Protein AF-E3KJD9-F1 (afdb_monomer_lite)

Structure (mmCIF, N/CA/C/O backbone):
data_AF-E3KJD9-F1
#
_entry.id   AF-E3KJD9-F1
#
loop_
_atom_site.group_PDB
_atom_site.id
_atom_site.type_symbol
_atom_site.label_atom_id
_atom_site.label_alt_id
_atom_site.label_comp_id
_atom_site.label_asym_id
_atom_site.label_entity_id
_atom_site.label_seq_id
_atom_site.pdbx_PDB_ins_code
_atom_site.Cartn_x
_atom_site.Cartn_y
_atom_site.Cartn_z
_atom_site.occupancy
_atom_site.B_iso_or_equiv
_atom_site.auth_seq_id
_atom_site.auth_comp_id
_atom_site.auth_asym_id
_atom_site.auth_atom_id
_atom_site.pdbx_PDB_model_num
ATOM 1 N N . MET A 1 1 ? 23.619 23.090 12.294 1.00 34.03 1 MET A N 1
ATOM 2 C CA . MET A 1 1 ? 22.854 22.258 11.341 1.00 34.03 1 MET A CA 1
ATOM 3 C C . MET A 1 1 ? 23.728 21.083 10.948 1.00 34.03 1 MET A C 1
ATOM 5 O O . MET A 1 1 ? 24.582 21.223 10.086 1.00 34.03 1 MET A O 1
ATOM 9 N N . THR A 1 2 ? 23.608 19.971 11.661 1.00 31.77 2 THR A N 1
ATOM 10 C CA . THR A 1 2 ? 24.327 18.734 11.354 1.00 31.77 2 THR A CA 1
ATOM 11 C C . THR A 1 2 ? 23.477 17.934 10.377 1.00 31.77 2 THR A C 1
ATOM 13 O O . THR A 1 2 ? 22.329 17.614 10.674 1.00 31.77 2 THR A O 1
ATOM 16 N N . LEU A 1 3 ? 24.025 17.679 9.186 1.00 39.56 3 LEU A N 1
ATOM 17 C CA . LEU A 1 3 ? 23.502 16.691 8.247 1.00 39.56 3 LEU A CA 1
ATOM 18 C C . LEU A 1 3 ? 23.415 15.370 9.011 1.00 39.56 3 LEU A C 1
ATOM 20 O O . LEU A 1 3 ? 24.439 14.782 9.348 1.00 39.56 3 LEU A O 1
ATOM 24 N N . SER A 1 4 ? 22.204 14.970 9.381 1.00 42.28 4 SER A N 1
ATOM 25 C CA . SER A 1 4 ? 21.961 13.669 9.981 1.00 42.28 4 SER A CA 1
ATOM 26 C C . SER A 1 4 ? 22.458 12.604 9.007 1.00 42.28 4 SER A C 1
ATOM 28 O O . SER A 1 4 ? 22.089 12.614 7.830 1.00 42.28 4 SER A O 1
ATOM 30 N N . ASP A 1 5 ? 23.315 11.710 9.503 1.00 41.91 5 ASP A N 1
ATOM 31 C CA . ASP A 1 5 ? 23.751 10.484 8.833 1.00 41.91 5 ASP A CA 1
ATOM 32 C C . ASP A 1 5 ? 22.519 9.622 8.523 1.00 41.91 5 ASP A C 1
ATOM 34 O O . ASP A 1 5 ? 22.132 8.707 9.255 1.00 41.91 5 ASP A O 1
ATOM 38 N N . SER A 1 6 ? 21.838 9.959 7.433 1.00 48.41 6 SER A N 1
ATOM 39 C CA . SER A 1 6 ? 20.730 9.180 6.910 1.00 48.41 6 SER A CA 1
ATOM 40 C C . SER A 1 6 ? 21.323 7.918 6.303 1.00 48.41 6 SER A C 1
ATOM 42 O O . SER A 1 6 ? 21.822 7.893 5.178 1.00 48.41 6 SER A O 1
ATOM 44 N N . THR A 1 7 ? 21.314 6.841 7.087 1.00 49.62 7 THR A N 1
ATOM 45 C CA . THR A 1 7 ? 21.670 5.518 6.576 1.00 49.62 7 THR A CA 1
ATOM 46 C C . THR A 1 7 ? 20.781 5.240 5.358 1.00 49.62 7 THR A C 1
ATOM 48 O O . THR A 1 7 ? 19.553 5.276 5.492 1.00 49.62 7 THR A O 1
ATOM 51 N N . PRO A 1 8 ? 21.345 4.983 4.164 1.00 59.94 8 PRO A N 1
ATOM 52 C CA . PRO A 1 8 ? 20.544 4.850 2.958 1.00 59.94 8 PRO A CA 1
ATOM 53 C C . PRO A 1 8 ? 19.555 3.694 3.111 1.00 59.94 8 PRO A C 1
ATOM 55 O O . PRO A 1 8 ? 19.920 2.589 3.525 1.00 59.94 8 PRO A O 1
ATOM 58 N N . ILE A 1 9 ? 18.290 3.943 2.760 1.00 64.38 9 ILE A N 1
ATOM 59 C CA . ILE A 1 9 ? 17.238 2.925 2.796 1.00 64.38 9 ILE A CA 1
ATOM 60 C C . ILE A 1 9 ? 17.666 1.770 1.884 1.00 64.38 9 ILE A C 1
ATOM 62 O O . ILE A 1 9 ? 17.693 1.890 0.659 1.00 64.38 9 ILE A O 1
ATOM 66 N N . ARG A 1 10 ? 17.998 0.623 2.487 1.00 67.25 10 ARG A N 1
ATOM 67 C CA . ARG A 1 10 ? 18.625 -0.513 1.785 1.00 67.25 10 ARG A CA 1
ATOM 68 C C . ARG A 1 10 ? 17.721 -1.180 0.742 1.00 67.25 10 ARG A C 1
ATOM 70 O O . ARG A 1 10 ? 18.212 -1.918 -0.105 1.00 67.25 10 ARG A O 1
ATOM 77 N N . ARG A 1 11 ? 16.406 -0.951 0.807 1.00 75.25 11 ARG A N 1
ATOM 78 C CA . ARG A 1 11 ? 15.392 -1.568 -0.063 1.00 75.25 11 ARG A CA 1
ATOM 79 C C . ARG A 1 11 ? 14.390 -0.537 -0.582 1.00 75.25 11 ARG A C 1
ATOM 81 O O . ARG A 1 11 ? 13.201 -0.625 -0.297 1.00 75.25 11 ARG A O 1
ATOM 88 N N . THR A 1 12 ? 14.861 0.460 -1.329 1.00 83.06 12 THR A N 1
ATOM 89 C CA . THR A 1 12 ? 13.940 1.326 -2.084 1.00 83.06 12 THR A CA 1
ATOM 90 C C . THR A 1 12 ? 13.445 0.606 -3.344 1.00 83.06 12 THR A C 1
ATOM 92 O O . THR A 1 12 ? 14.202 -0.182 -3.921 1.00 83.06 12 THR A O 1
ATOM 95 N N . PRO A 1 13 ? 12.224 0.893 -3.837 1.00 84.81 13 PRO A N 1
ATOM 96 C CA . PRO A 1 13 ? 11.731 0.327 -5.096 1.00 84.81 13 PRO A CA 1
ATOM 97 C C . PRO A 1 13 ? 12.690 0.549 -6.272 1.00 84.81 13 PRO A C 1
ATOM 99 O O . PRO A 1 13 ? 12.910 -0.359 -7.069 1.00 84.81 13 PRO A O 1
ATOM 102 N N . LEU A 1 14 ? 13.340 1.719 -6.331 1.00 88.88 14 LEU A N 1
ATOM 103 C CA . LEU A 1 14 ? 14.326 2.029 -7.369 1.00 88.88 14 LEU A CA 1
ATOM 104 C C . LEU A 1 14 ? 15.545 1.104 -7.299 1.00 88.88 14 LEU A C 1
ATOM 106 O O . LEU A 1 14 ? 16.018 0.639 -8.333 1.00 88.88 14 LEU A O 1
ATOM 110 N N . LEU A 1 15 ? 16.065 0.845 -6.095 1.00 88.94 15 LEU A N 1
ATOM 111 C CA . LEU A 1 15 ? 17.205 -0.053 -5.913 1.00 88.94 15 LEU A CA 1
ATOM 112 C C . LEU A 1 15 ? 16.829 -1.499 -6.235 1.00 88.94 15 LEU A C 1
ATOM 114 O O . LEU A 1 15 ? 17.593 -2.173 -6.918 1.00 88.94 15 LEU A O 1
ATOM 118 N N . LEU A 1 16 ? 15.649 -1.957 -5.808 1.00 89.56 16 LEU A N 1
ATOM 119 C CA . LEU A 1 16 ? 15.155 -3.300 -6.122 1.00 89.56 16 LEU A CA 1
ATOM 120 C C . LEU A 1 16 ? 14.993 -3.497 -7.635 1.00 89.56 16 LEU A C 1
ATOM 122 O O . LEU A 1 16 ? 15.496 -4.478 -8.177 1.00 89.56 16 LEU A O 1
ATOM 126 N N . LEU A 1 17 ? 14.380 -2.533 -8.329 1.00 89.81 17 LEU A N 1
ATOM 127 C CA . LEU A 1 17 ? 14.202 -2.581 -9.780 1.00 89.81 17 LEU A CA 1
ATOM 128 C C . LEU A 1 17 ? 15.540 -2.507 -10.527 1.00 89.81 17 LEU A C 1
ATOM 130 O O . LEU A 1 17 ? 15.743 -3.226 -11.503 1.00 89.81 17 LEU A O 1
ATOM 134 N N . LYS A 1 18 ? 16.482 -1.682 -10.052 1.00 90.25 18 LYS A N 1
ATOM 135 C CA . LYS A 1 18 ? 17.838 -1.616 -10.613 1.00 90.25 18 LYS A CA 1
ATOM 136 C C . 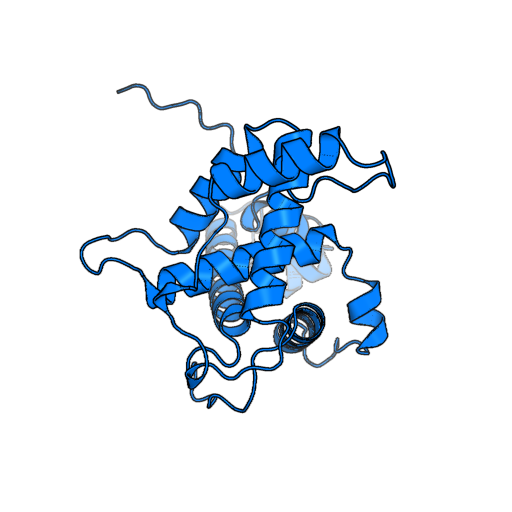LYS A 1 18 ? 18.570 -2.948 -10.459 1.00 90.25 18 LYS A C 1
ATOM 138 O O . LYS A 1 18 ? 19.209 -3.388 -11.409 1.00 90.25 18 LYS A O 1
ATOM 143 N N . THR A 1 19 ? 18.480 -3.587 -9.295 1.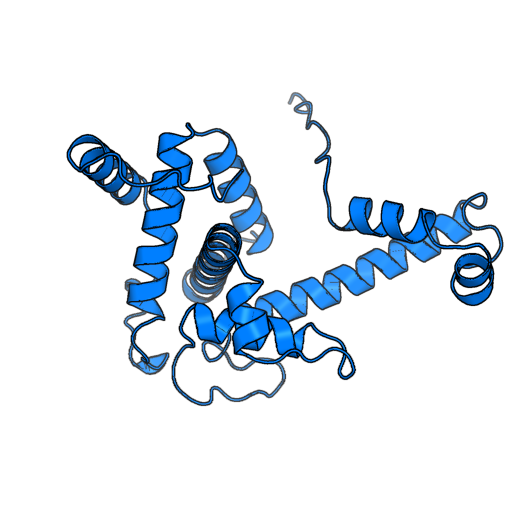00 90.81 19 THR A N 1
ATOM 144 C CA . THR A 1 19 ? 19.075 -4.909 -9.060 1.00 90.81 19 THR A CA 1
ATOM 145 C C . THR A 1 19 ? 18.434 -5.969 -9.952 1.00 90.81 19 THR A C 1
ATOM 147 O O . THR A 1 19 ? 19.163 -6.722 -10.587 1.00 90.81 19 THR A O 1
ATOM 150 N N . TYR A 1 20 ? 17.103 -5.973 -10.071 1.00 91.31 20 TYR A N 1
ATOM 151 C CA . TYR A 1 20 ? 16.372 -6.906 -10.933 1.00 91.31 20 TYR A CA 1
ATOM 152 C C . TYR A 1 20 ? 16.727 -6.749 -12.416 1.00 91.31 20 TYR A C 1
ATOM 154 O O . TYR A 1 20 ? 16.962 -7.741 -13.097 1.00 91.31 20 TYR A O 1
ATOM 162 N N . ILE A 1 21 ? 16.808 -5.512 -12.921 1.00 91.69 21 ILE A N 1
ATOM 163 C CA . ILE A 1 21 ? 17.183 -5.261 -14.320 1.00 91.69 21 ILE A CA 1
ATOM 164 C C . ILE A 1 21 ? 18.618 -5.714 -14.588 1.00 91.69 21 ILE A C 1
ATOM 166 O O . ILE A 1 21 ? 18.876 -6.303 -15.625 1.00 91.69 21 ILE A O 1
ATOM 170 N N . ARG A 1 22 ? 19.542 -5.504 -13.643 1.00 89.75 22 ARG A N 1
ATOM 171 C CA . ARG A 1 22 ? 20.932 -5.969 -13.777 1.00 89.75 22 ARG A CA 1
ATOM 172 C C . ARG A 1 22 ? 21.086 -7.486 -13.712 1.00 89.75 22 ARG A C 1
ATOM 174 O O . ARG A 1 22 ? 22.126 -7.978 -14.135 1.00 89.75 22 ARG A O 1
ATOM 181 N N . SER A 1 23 ? 20.123 -8.196 -13.128 1.00 93.25 23 SER A N 1
ATOM 182 C CA . SER A 1 23 ? 20.150 -9.655 -13.018 1.00 93.25 23 SER A CA 1
ATOM 183 C C . SER A 1 23 ? 19.465 -10.360 -14.190 1.00 93.25 23 SER A C 1
ATOM 185 O O . SER A 1 23 ? 19.331 -11.579 -14.140 1.00 93.25 23 SER A O 1
ATOM 187 N N . GLN A 1 24 ? 18.974 -9.623 -15.192 1.00 94.81 24 GLN A N 1
ATOM 188 C CA . GLN A 1 24 ? 18.382 -10.225 -16.385 1.00 94.81 24 GLN A CA 1
ATOM 189 C C . GLN A 1 24 ? 19.461 -10.823 -17.295 1.00 94.81 24 GLN A C 1
ATOM 191 O O . GLN A 1 24 ? 20.647 -10.511 -17.182 1.00 94.81 24 GLN A O 1
ATOM 196 N N . ASP A 1 25 ? 19.045 -11.707 -18.198 1.00 93.94 25 ASP A N 1
ATOM 197 C CA . ASP A 1 25 ? 19.961 -12.363 -19.123 1.00 93.94 25 ASP A CA 1
ATOM 198 C C . ASP A 1 25 ? 20.483 -11.420 -20.229 1.00 93.94 25 ASP A C 1
ATOM 200 O O . ASP A 1 25 ? 20.016 -10.294 -20.436 1.00 93.94 25 ASP A O 1
ATOM 204 N N . ALA A 1 26 ? 21.488 -11.896 -20.966 1.00 91.94 26 ALA A N 1
ATOM 205 C CA . ALA A 1 26 ? 22.109 -11.127 -22.040 1.00 91.94 26 ALA A CA 1
ATOM 206 C C . ALA A 1 26 ? 21.143 -10.819 -23.200 1.00 91.94 26 ALA A C 1
ATOM 208 O O . ALA A 1 26 ? 21.314 -9.798 -23.869 1.00 91.94 26 ALA A O 1
ATOM 209 N N . ALA A 1 27 ? 20.139 -11.671 -23.443 1.00 94.56 27 ALA A N 1
ATOM 210 C CA . ALA A 1 27 ? 19.150 -11.438 -24.491 1.00 94.56 27 ALA A CA 1
ATOM 211 C C . ALA A 1 27 ? 18.245 -10.261 -24.111 1.00 94.56 27 ALA A C 1
ATOM 213 O O . ALA A 1 27 ? 18.114 -9.321 -24.889 1.00 94.56 27 ALA A O 1
ATOM 214 N N . PHE A 1 28 ? 17.740 -10.235 -22.877 1.00 94.69 28 PHE A N 1
ATOM 215 C CA . PHE A 1 28 ? 16.978 -9.118 -22.334 1.00 94.69 28 PHE A CA 1
ATOM 216 C C . PHE A 1 28 ? 17.775 -7.812 -22.385 1.00 94.69 28 PHE A C 1
ATOM 218 O O . PHE A 1 28 ? 17.256 -6.780 -22.808 1.00 94.69 28 PHE A O 1
ATOM 225 N N . HIS A 1 29 ? 19.045 -7.847 -21.972 1.00 92.62 29 HIS A N 1
ATOM 226 C CA . HIS A 1 29 ? 19.905 -6.665 -22.008 1.00 92.62 29 HIS A CA 1
ATOM 227 C C . HIS A 1 29 ? 20.054 -6.111 -23.427 1.00 92.62 29 HIS A C 1
ATOM 229 O O . HIS A 1 29 ? 19.957 -4.903 -23.622 1.00 92.62 29 HIS A O 1
ATOM 235 N N . ARG A 1 30 ? 20.258 -6.983 -24.417 1.00 92.19 30 ARG A N 1
ATOM 236 C CA . ARG A 1 30 ? 20.385 -6.582 -25.820 1.00 92.19 30 ARG A CA 1
ATOM 237 C C . ARG A 1 30 ? 19.070 -6.045 -26.391 1.00 92.19 30 ARG A C 1
ATOM 239 O O . ARG A 1 30 ? 19.099 -5.078 -27.145 1.00 92.19 30 ARG A O 1
ATOM 246 N N . ASP A 1 31 ? 17.946 -6.667 -26.045 1.00 95.00 31 ASP A N 1
ATOM 247 C CA . ASP A 1 31 ? 16.660 -6.396 -26.692 1.00 95.00 31 ASP A CA 1
ATOM 248 C C . ASP A 1 31 ? 15.904 -5.217 -26.040 1.00 95.00 31 ASP A C 1
ATOM 250 O O . ASP A 1 31 ? 15.118 -4.547 -26.712 1.00 95.00 31 ASP A O 1
ATOM 254 N N . TYR A 1 32 ? 16.144 -4.928 -24.751 1.00 92.75 32 TYR A N 1
ATOM 255 C CA . TYR A 1 32 ? 15.358 -3.950 -23.980 1.00 92.75 32 TYR A CA 1
ATOM 256 C C . TYR A 1 32 ? 16.157 -2.820 -23.319 1.00 92.75 32 TYR A C 1
ATOM 258 O O . TYR A 1 32 ? 15.542 -1.862 -22.837 1.00 92.75 32 TYR A O 1
ATOM 266 N N . LEU A 1 33 ? 17.491 -2.897 -23.255 1.00 94.81 33 LEU A N 1
ATOM 267 C CA . LEU A 1 33 ? 18.319 -1.861 -22.627 1.00 94.81 33 LEU A CA 1
ATOM 268 C C . LEU A 1 33 ? 19.100 -1.061 -23.678 1.00 94.81 33 LEU A C 1
ATOM 270 O O . LEU A 1 33 ? 19.439 -1.584 -24.739 1.00 94.81 33 LEU A O 1
ATOM 274 N N . PRO A 1 34 ? 19.388 0.225 -23.413 1.00 94.69 34 PRO A N 1
ATOM 275 C CA . PRO A 1 34 ? 20.147 1.040 -24.348 1.00 94.69 34 PRO A CA 1
ATOM 276 C C . PRO A 1 34 ? 21.576 0.498 -24.534 1.00 94.69 34 PRO A C 1
ATOM 278 O O . PRO A 1 34 ? 22.181 0.017 -23.566 1.00 94.69 34 PRO A O 1
ATOM 281 N N . PRO A 1 35 ? 22.153 0.634 -25.745 1.00 92.19 35 PRO A N 1
ATOM 282 C CA . PRO A 1 35 ? 23.535 0.260 -26.009 1.00 92.19 35 PRO A CA 1
ATOM 283 C C . PRO A 1 35 ? 24.505 0.878 -25.000 1.00 92.19 35 PRO A C 1
ATOM 285 O O . PRO A 1 35 ? 24.403 2.052 -24.642 1.00 92.19 35 PRO A O 1
ATOM 288 N N . GLY A 1 36 ? 25.454 0.070 -24.533 1.00 89.00 36 GLY A N 1
ATOM 289 C CA . GLY A 1 36 ? 26.442 0.487 -23.543 1.00 89.00 36 GLY A CA 1
ATOM 290 C C . GLY A 1 36 ? 25.960 0.430 -22.093 1.00 89.00 36 GLY A C 1
ATOM 291 O O . GLY A 1 36 ? 26.756 0.722 -21.211 1.00 89.00 36 GLY A O 1
ATOM 292 N N . TYR A 1 37 ? 24.718 0.041 -21.787 1.00 91.50 37 TYR A N 1
ATOM 293 C CA . TYR A 1 37 ? 24.343 -0.280 -20.407 1.00 91.50 37 TYR A CA 1
ATOM 294 C C . TYR A 1 37 ? 25.013 -1.593 -19.945 1.00 91.50 37 TYR A C 1
ATOM 296 O O . TYR A 1 37 ? 24.935 -2.585 -20.671 1.00 91.50 37 TYR A O 1
ATOM 304 N N . PRO A 1 38 ? 25.577 -1.676 -18.721 1.00 90.12 38 PRO A N 1
ATOM 305 C CA . PRO A 1 38 ? 25.649 -0.650 -17.670 1.00 90.12 38 PRO A CA 1
ATOM 306 C C . PRO A 1 38 ? 26.938 0.204 -17.655 1.00 90.12 38 PRO A C 1
ATOM 308 O O . PRO A 1 38 ? 27.170 0.912 -16.680 1.00 90.12 38 PRO A O 1
ATOM 311 N N . GLN A 1 39 ? 27.810 0.122 -18.660 1.00 91.81 39 GLN A N 1
ATOM 312 C CA . GLN A 1 39 ? 29.114 0.805 -18.671 1.00 91.81 39 GLN A CA 1
ATOM 313 C C . GLN A 1 39 ? 29.033 2.301 -19.026 1.00 91.81 39 GLN A C 1
ATOM 315 O O . GLN A 1 39 ? 29.858 3.086 -18.568 1.00 91.81 39 GLN A O 1
ATOM 320 N N . SER A 1 40 ? 28.046 2.708 -19.822 1.00 94.56 40 SER A N 1
ATOM 321 C CA . SER A 1 40 ? 27.815 4.093 -20.230 1.00 94.56 40 SER A CA 1
ATOM 322 C C . SER A 1 40 ? 26.964 4.832 -19.200 1.00 94.56 40 SER A C 1
ATOM 324 O O . SER A 1 40 ? 25.885 4.367 -18.808 1.00 94.56 40 SER A O 1
ATOM 326 N N . LEU A 1 41 ? 27.438 6.011 -18.785 1.00 93.06 41 LEU A N 1
ATOM 327 C CA . LEU A 1 41 ? 26.718 6.885 -17.862 1.00 93.06 41 LEU A CA 1
ATOM 328 C C . LEU A 1 41 ? 25.374 7.327 -18.454 1.00 93.06 41 LEU A C 1
ATOM 330 O O . LEU A 1 41 ? 24.353 7.214 -17.778 1.00 93.06 41 LEU A O 1
ATOM 334 N N . ASP A 1 42 ? 25.350 7.737 -19.721 1.00 94.62 42 ASP A N 1
ATOM 335 C CA . ASP A 1 42 ? 24.133 8.202 -20.399 1.00 94.62 42 ASP A CA 1
ATOM 336 C C . ASP A 1 42 ? 23.099 7.080 -20.545 1.00 94.62 42 ASP A C 1
ATOM 338 O O . ASP A 1 42 ? 21.903 7.272 -20.294 1.00 94.62 42 ASP A O 1
ATOM 342 N N . ALA A 1 43 ? 23.562 5.867 -20.865 1.00 93.62 43 ALA A N 1
ATOM 343 C CA . ALA A 1 43 ? 22.716 4.679 -20.915 1.00 93.62 43 ALA A CA 1
ATOM 344 C C . ALA A 1 43 ? 22.117 4.373 -19.529 1.00 93.62 43 ALA A C 1
ATOM 346 O O . ALA A 1 43 ? 20.920 4.105 -19.400 1.00 93.62 43 ALA A O 1
ATOM 347 N N . CYS A 1 44 ? 22.923 4.476 -18.467 1.00 93.19 44 CYS A N 1
ATOM 348 C CA . CYS A 1 44 ? 22.458 4.307 -17.092 1.00 93.19 44 CYS A CA 1
ATOM 349 C C . CYS A 1 44 ? 21.431 5.368 -16.679 1.00 93.19 44 CYS A C 1
ATOM 351 O O . CYS A 1 44 ? 20.421 5.021 -16.060 1.00 93.19 44 CYS A O 1
ATOM 353 N N . LEU A 1 45 ? 21.664 6.639 -17.015 1.00 93.81 45 LEU A N 1
ATOM 354 C CA . LEU A 1 45 ? 20.743 7.737 -16.717 1.00 93.81 45 LEU A CA 1
ATOM 355 C C . LEU A 1 45 ? 19.402 7.541 -17.430 1.00 93.81 45 LEU A C 1
ATOM 357 O O . LEU A 1 45 ? 18.358 7.632 -16.783 1.00 93.81 45 LEU A O 1
ATOM 361 N N . THR A 1 46 ? 19.431 7.160 -18.708 1.00 94.12 46 THR A N 1
ATOM 362 C CA . THR A 1 46 ? 18.233 6.864 -19.510 1.00 94.12 46 THR A CA 1
ATOM 363 C C . THR A 1 46 ? 17.381 5.764 -18.868 1.00 94.12 46 THR A C 1
ATOM 365 O O . THR A 1 46 ? 16.165 5.913 -18.701 1.00 94.12 46 THR A O 1
ATOM 368 N N . VAL A 1 47 ? 18.019 4.668 -18.440 1.00 93.88 47 VAL A N 1
ATOM 369 C CA . VAL A 1 47 ? 17.338 3.556 -17.757 1.00 93.88 47 VAL A CA 1
ATOM 370 C C . VAL A 1 47 ? 16.740 4.011 -16.424 1.00 93.88 47 VAL A C 1
ATOM 372 O O . VAL A 1 47 ? 15.570 3.743 -16.150 1.00 93.88 47 VAL A O 1
ATOM 375 N N . VAL A 1 48 ? 17.503 4.735 -15.600 1.00 93.44 48 VAL A N 1
ATOM 376 C CA . VAL A 1 48 ? 17.030 5.227 -14.294 1.00 93.44 48 VAL A CA 1
ATOM 377 C C . VAL A 1 48 ? 15.863 6.203 -14.451 1.00 93.44 48 VAL A C 1
ATOM 379 O O . VAL A 1 48 ? 14.901 6.139 -13.682 1.00 93.44 48 VAL A O 1
ATOM 382 N N . GLU A 1 49 ? 15.896 7.088 -15.444 1.00 94.25 49 GLU A N 1
ATOM 383 C CA . GLU A 1 49 ? 14.796 8.011 -15.718 1.00 94.25 49 GLU A CA 1
ATOM 384 C C . GLU A 1 49 ? 13.524 7.259 -16.132 1.00 94.25 49 GLU A C 1
ATOM 386 O O . GLU A 1 49 ? 12.427 7.560 -15.647 1.00 94.25 49 GLU A O 1
ATOM 391 N N . LYS A 1 50 ? 13.654 6.231 -16.980 1.00 93.25 50 LYS A N 1
ATOM 392 C CA . LYS A 1 50 ? 12.528 5.366 -17.352 1.00 93.25 50 LYS A CA 1
ATOM 393 C C . LYS A 1 50 ? 11.956 4.637 -16.134 1.00 93.25 50 LYS A C 1
ATOM 395 O O . LYS A 1 50 ? 10.742 4.677 -15.938 1.00 93.25 50 LYS A O 1
ATOM 400 N N . MET A 1 51 ? 12.808 4.052 -15.287 1.00 93.56 51 MET A N 1
ATOM 401 C CA . MET A 1 51 ? 12.396 3.412 -14.030 1.00 93.56 51 MET A CA 1
ATOM 402 C C . MET A 1 51 ? 11.615 4.384 -13.136 1.00 93.56 51 MET A C 1
ATOM 404 O O . MET A 1 51 ? 10.536 4.050 -12.654 1.00 93.56 51 MET A O 1
ATOM 408 N N . ARG A 1 52 ? 12.123 5.610 -12.937 1.00 93.75 52 ARG A N 1
ATOM 409 C CA . ARG A 1 52 ? 11.458 6.641 -12.119 1.00 93.75 52 ARG A CA 1
ATOM 410 C C . ARG A 1 52 ? 10.080 7.008 -12.657 1.00 93.75 52 ARG A C 1
ATOM 412 O O . ARG A 1 52 ? 9.141 7.113 -11.871 1.00 93.75 52 ARG A O 1
ATOM 419 N N . ARG A 1 53 ? 9.942 7.176 -13.977 1.00 93.88 53 ARG A N 1
ATOM 420 C CA . ARG A 1 53 ? 8.648 7.471 -14.614 1.00 93.88 53 ARG A CA 1
ATOM 421 C C . ARG A 1 53 ? 7.640 6.340 -14.412 1.00 93.88 53 ARG A C 1
ATOM 423 O O . ARG A 1 53 ? 6.509 6.621 -14.027 1.00 93.88 53 ARG A O 1
ATOM 430 N N . LEU A 1 54 ? 8.060 5.088 -14.599 1.00 91.25 54 LEU A N 1
ATOM 431 C CA . LEU A 1 54 ? 7.205 3.920 -14.367 1.00 91.25 54 LEU A CA 1
ATOM 432 C C . LEU A 1 54 ? 6.775 3.828 -12.902 1.00 91.25 54 LEU A C 1
ATOM 434 O O . LEU A 1 54 ? 5.585 3.789 -12.622 1.00 91.25 54 LEU A O 1
ATOM 438 N N . MET A 1 55 ? 7.714 3.916 -11.957 1.00 90.75 55 MET A N 1
ATOM 439 C CA . MET A 1 55 ? 7.380 3.889 -10.528 1.00 90.75 55 MET A CA 1
ATOM 440 C C . MET A 1 55 ? 6.448 5.032 -10.118 1.00 90.75 55 MET A C 1
ATOM 442 O O . MET A 1 55 ? 5.571 4.825 -9.288 1.00 90.75 55 MET A O 1
ATOM 446 N N . LYS A 1 56 ? 6.613 6.238 -10.681 1.00 90.81 56 LYS A N 1
ATOM 447 C CA . LYS A 1 56 ? 5.696 7.359 -10.426 1.00 90.81 56 LYS A CA 1
ATOM 448 C C . LYS A 1 56 ? 4.279 7.032 -10.908 1.00 90.81 56 LYS A C 1
ATOM 450 O O . LYS A 1 56 ? 3.328 7.344 -10.196 1.00 90.81 56 LYS A O 1
ATOM 455 N N . SER A 1 57 ? 4.158 6.403 -12.077 1.00 90.69 57 SER A N 1
ATOM 456 C CA . SER A 1 57 ? 2.882 5.935 -12.628 1.00 90.69 57 SER A CA 1
ATOM 457 C C . SER A 1 57 ? 2.241 4.874 -11.731 1.00 90.69 57 SER A C 1
ATOM 459 O O . SER A 1 57 ? 1.120 5.074 -11.274 1.00 90.69 57 SER A O 1
ATOM 461 N N . GLU A 1 58 ? 2.977 3.814 -11.386 1.00 90.44 58 GLU A N 1
ATOM 462 C CA . GLU A 1 58 ? 2.496 2.727 -10.514 1.00 90.44 58 GLU A CA 1
ATOM 463 C C . GLU A 1 58 ? 2.098 3.234 -9.123 1.00 90.44 58 GLU A C 1
ATOM 465 O O . GLU A 1 58 ? 1.050 2.881 -8.590 1.00 90.44 58 GLU A O 1
ATOM 470 N N . LYS A 1 59 ? 2.893 4.140 -8.545 1.00 90.44 59 LYS A N 1
ATOM 471 C CA . LYS A 1 59 ? 2.589 4.790 -7.263 1.00 90.44 59 LYS A CA 1
ATOM 472 C C . LYS A 1 59 ? 1.320 5.645 -7.347 1.00 90.44 59 LYS A C 1
ATOM 474 O O . LYS A 1 59 ? 0.534 5.680 -6.402 1.00 90.44 59 LYS A O 1
ATOM 479 N N . GLY A 1 60 ? 1.114 6.330 -8.472 1.00 91.00 60 GLY A N 1
ATOM 480 C CA . GLY A 1 60 ? -0.111 7.075 -8.756 1.00 91.00 60 GLY A CA 1
ATOM 481 C C . GLY A 1 60 ? -1.333 6.163 -8.868 1.00 91.00 60 GLY A C 1
ATOM 482 O O . GLY A 1 60 ? -2.357 6.463 -8.256 1.00 91.00 60 GLY A O 1
ATOM 483 N N . LEU A 1 61 ? -1.199 5.039 -9.578 1.00 91.56 61 LEU A N 1
ATOM 484 C CA . LEU A 1 61 ? -2.244 4.026 -9.714 1.00 91.56 61 LEU A CA 1
ATOM 485 C C . LEU A 1 61 ? -2.602 3.408 -8.359 1.00 91.56 61 LEU A C 1
ATOM 487 O O . LEU A 1 61 ? -3.776 3.387 -8.004 1.00 91.56 61 LEU A O 1
ATOM 491 N N . LEU A 1 62 ? -1.610 2.997 -7.562 1.00 93.56 62 LEU A N 1
ATOM 492 C CA . LEU A 1 62 ? -1.841 2.452 -6.223 1.00 93.56 62 LEU A CA 1
ATOM 493 C C . LEU A 1 62 ? -2.625 3.433 -5.348 1.00 93.56 62 LEU A C 1
ATOM 495 O O . LEU A 1 62 ? -3.605 3.039 -4.729 1.00 93.56 62 LEU A O 1
ATOM 499 N N . ARG A 1 63 ? -2.256 4.722 -5.337 1.00 93.44 63 ARG A N 1
ATOM 500 C CA . ARG A 1 63 ? -3.038 5.748 -4.626 1.00 93.44 63 ARG A CA 1
ATOM 501 C C . ARG A 1 63 ? -4.490 5.779 -5.089 1.00 93.44 63 ARG A C 1
ATOM 503 O O . ARG A 1 63 ? -5.383 5.857 -4.255 1.00 93.44 63 ARG A O 1
ATOM 510 N N . THR A 1 64 ? -4.722 5.765 -6.398 1.00 92.25 64 THR A N 1
ATOM 511 C CA . THR A 1 64 ? -6.081 5.769 -6.946 1.00 92.25 64 THR A CA 1
ATOM 512 C C . THR A 1 64 ? -6.871 4.546 -6.494 1.00 92.25 64 THR A C 1
ATOM 514 O O . THR A 1 64 ? -8.032 4.675 -6.125 1.00 92.25 64 THR A O 1
ATOM 517 N N . LEU A 1 65 ? -6.234 3.377 -6.446 1.00 93.31 65 LEU A N 1
ATOM 518 C CA . LEU A 1 65 ? -6.865 2.142 -5.986 1.00 93.31 65 LEU A CA 1
ATOM 519 C C . LEU A 1 65 ? -7.089 2.123 -4.466 1.00 93.31 65 LEU A C 1
ATOM 521 O O . LEU A 1 65 ? -8.079 1.565 -4.016 1.00 93.31 65 LEU A O 1
ATOM 525 N N . LEU A 1 66 ? -6.242 2.774 -3.664 1.00 94.69 66 LEU A N 1
ATOM 526 C CA . LEU A 1 66 ? -6.486 2.957 -2.223 1.00 94.69 66 LEU A CA 1
ATOM 527 C C . LEU A 1 66 ? -7.708 3.849 -1.943 1.00 94.69 66 LEU A C 1
ATOM 529 O O . LEU A 1 66 ? -8.311 3.737 -0.880 1.00 94.69 66 LEU A O 1
ATOM 533 N N . LEU A 1 67 ? -8.081 4.705 -2.900 1.00 92.62 67 LEU A N 1
ATOM 534 C CA . LEU A 1 67 ? -9.251 5.588 -2.858 1.00 92.62 67 LEU A CA 1
ATOM 535 C C . LEU A 1 67 ? -10.475 5.006 -3.588 1.00 92.62 67 LEU A C 1
ATOM 537 O O . LEU A 1 67 ? -11.385 5.745 -3.973 1.00 92.62 67 LEU A O 1
ATOM 541 N N . TYR A 1 68 ? -10.502 3.690 -3.804 1.00 91.44 68 TYR A N 1
ATOM 542 C CA . TYR A 1 68 ? -11.589 3.025 -4.514 1.00 91.44 68 TYR A CA 1
ATOM 543 C C . TYR A 1 68 ? -12.945 3.259 -3.836 1.00 91.44 68 TYR A C 1
ATOM 545 O O . TYR A 1 68 ? -13.095 2.984 -2.647 1.00 91.44 68 TYR A O 1
ATOM 553 N N . ASN A 1 69 ? -13.929 3.741 -4.603 1.00 89.25 69 ASN A N 1
ATOM 554 C CA . ASN A 1 69 ? -15.254 4.158 -4.122 1.00 89.25 69 ASN A CA 1
ATOM 555 C C . ASN A 1 69 ? -15.236 5.260 -3.033 1.00 89.25 69 ASN A C 1
ATOM 557 O O . ASN A 1 69 ? -16.212 5.430 -2.312 1.00 89.25 69 ASN A O 1
ATOM 561 N N . ILE A 1 70 ? -14.144 6.030 -2.929 1.00 86.94 70 ILE A N 1
ATOM 562 C CA . ILE A 1 70 ? -14.020 7.207 -2.044 1.00 86.94 70 ILE A CA 1
ATOM 563 C C . ILE A 1 70 ? -14.050 8.496 -2.866 1.00 86.94 70 ILE A C 1
ATOM 565 O O . ILE A 1 70 ? -14.707 9.466 -2.506 1.00 86.94 70 ILE A O 1
ATOM 569 N N . LYS A 1 71 ? -13.323 8.521 -3.987 1.00 83.06 71 LYS A N 1
ATOM 570 C CA . LYS A 1 71 ? -13.228 9.690 -4.861 1.00 83.06 71 LYS A CA 1
ATOM 571 C C . LYS A 1 71 ? -13.237 9.264 -6.316 1.00 83.06 71 LYS A C 1
ATOM 573 O O . LYS A 1 71 ? -12.505 8.350 -6.693 1.00 83.06 71 LYS A O 1
ATOM 578 N N . GLU A 1 72 ? -14.003 9.978 -7.136 1.00 81.88 72 GLU A N 1
ATOM 579 C CA . GLU A 1 72 ? -13.945 9.810 -8.585 1.00 81.88 72 GLU A CA 1
ATOM 580 C C . GLU A 1 72 ? -12.517 10.088 -9.078 1.00 81.88 72 GLU A C 1
ATOM 582 O O . GLU A 1 72 ? -11.933 11.150 -8.831 1.00 81.88 72 GLU A O 1
ATOM 587 N N . MET A 1 73 ? -11.926 9.109 -9.757 1.00 70.69 73 MET A N 1
ATOM 588 C CA . MET A 1 73 ? -10.573 9.211 -10.293 1.00 70.69 73 MET A CA 1
ATOM 589 C C . MET A 1 73 ? -10.517 8.603 -11.689 1.00 70.69 73 MET A C 1
ATOM 591 O O . MET A 1 73 ? -10.927 7.465 -11.894 1.00 70.69 73 MET A O 1
ATOM 595 N N . ASN A 1 74 ? -9.966 9.356 -12.647 1.00 66.25 74 ASN A N 1
ATOM 596 C CA . ASN A 1 74 ? -9.816 8.949 -14.050 1.00 66.25 74 ASN A CA 1
ATOM 597 C C . ASN A 1 74 ? -11.142 8.526 -14.717 1.00 66.25 74 ASN A C 1
ATOM 599 O O . ASN A 1 74 ? -11.189 7.490 -15.376 1.00 66.25 74 ASN A O 1
ATOM 603 N N . HIS A 1 75 ? -12.212 9.312 -14.533 1.00 68.44 75 HIS A N 1
ATOM 604 C CA . HIS A 1 75 ? -13.560 9.039 -15.069 1.00 68.44 75 HIS A CA 1
ATOM 605 C C . HIS A 1 75 ? -14.184 7.722 -14.588 1.00 68.44 75 HIS A C 1
ATOM 607 O O . HIS A 1 75 ? -15.106 7.202 -15.216 1.00 68.44 75 HIS A O 1
ATOM 613 N N . ARG A 1 76 ? -13.671 7.155 -13.490 1.00 70.50 76 ARG A N 1
ATOM 614 C CA . ARG A 1 76 ? -14.289 6.010 -12.834 1.00 70.50 76 ARG A CA 1
ATOM 615 C C . ARG A 1 76 ? -15.277 6.526 -11.788 1.00 70.50 76 ARG A C 1
ATOM 617 O O . ARG A 1 76 ? -14.804 7.033 -10.766 1.00 70.50 76 ARG A O 1
ATOM 624 N N . PRO A 1 77 ? -16.596 6.404 -12.022 1.00 75.50 77 PRO A N 1
ATOM 625 C CA . PRO A 1 77 ? -17.589 6.844 -11.056 1.00 75.50 77 PRO A CA 1
ATOM 626 C C . PRO A 1 77 ? -17.453 6.048 -9.756 1.00 75.50 77 PRO A C 1
ATOM 628 O O . PRO A 1 77 ? -16.978 4.908 -9.754 1.00 75.50 77 PRO A O 1
ATOM 631 N N . ILE A 1 78 ? -17.873 6.662 -8.651 1.00 83.12 78 ILE A N 1
ATOM 632 C CA . ILE A 1 78 ? -18.078 5.947 -7.392 1.00 83.12 78 ILE A CA 1
ATOM 633 C C . ILE A 1 78 ? -19.279 5.028 -7.609 1.00 83.12 78 ILE A C 1
ATOM 635 O O . ILE A 1 78 ? -20.394 5.503 -7.810 1.00 83.12 78 ILE A O 1
ATOM 639 N N . ASP A 1 79 ? -19.031 3.722 -7.614 1.00 78.94 79 ASP A N 1
ATOM 640 C CA . ASP A 1 79 ? -20.033 2.709 -7.940 1.00 78.94 79 ASP A CA 1
ATOM 641 C C . ASP A 1 79 ? -20.137 1.713 -6.781 1.00 78.94 79 ASP A C 1
ATOM 643 O O . ASP A 1 79 ? -19.554 0.623 -6.775 1.00 78.94 79 ASP A O 1
ATOM 647 N N . GLY A 1 80 ? -20.819 2.167 -5.728 1.00 85.62 80 GLY A N 1
ATOM 648 C CA . GLY A 1 80 ? -21.179 1.363 -4.565 1.00 85.62 80 GLY A CA 1
ATOM 649 C C . GLY A 1 80 ? -20.323 1.581 -3.317 1.00 85.62 80 GLY A C 1
ATOM 650 O O . GLY A 1 80 ? -19.638 2.590 -3.150 1.00 85.62 80 GLY A O 1
ATOM 651 N N . ALA A 1 81 ? -20.414 0.606 -2.416 1.00 89.94 81 ALA A N 1
ATOM 652 C CA . ALA A 1 81 ? -19.817 0.655 -1.089 1.00 89.94 81 ALA A CA 1
ATOM 653 C C . ALA A 1 81 ? -18.288 0.604 -1.115 1.00 89.94 81 ALA A C 1
ATOM 655 O O . ALA A 1 81 ? -17.670 0.151 -2.086 1.00 89.94 81 ALA A O 1
ATOM 656 N N . PHE A 1 82 ? -17.671 0.999 -0.003 1.00 89.81 82 PHE A N 1
ATOM 657 C CA . PHE A 1 82 ? -16.251 0.761 0.201 1.00 89.81 82 PHE A CA 1
ATOM 658 C C . PHE A 1 82 ? -15.938 -0.732 0.128 1.00 89.81 82 PHE A C 1
ATOM 660 O O . PHE A 1 82 ? -16.678 -1.556 0.682 1.00 89.81 82 PHE A O 1
ATOM 667 N N . PRO A 1 83 ? -14.821 -1.107 -0.510 1.00 92.75 83 PRO A N 1
ATOM 668 C CA . PRO A 1 83 ? -14.360 -2.475 -0.436 1.00 92.75 83 PRO A CA 1
ATOM 669 C C . PRO A 1 83 ? -13.876 -2.775 0.988 1.00 92.75 83 PRO A C 1
ATOM 671 O O . PRO A 1 83 ? -13.122 -1.999 1.586 1.00 92.75 83 PRO A O 1
ATOM 674 N N . SER A 1 84 ? -14.231 -3.955 1.502 1.00 94.75 84 SER A N 1
ATOM 675 C CA . SER A 1 84 ? -13.519 -4.531 2.646 1.00 94.75 84 SER A CA 1
ATOM 676 C C . SER A 1 84 ? -12.030 -4.680 2.315 1.00 94.75 84 SER A C 1
ATOM 678 O O . SER A 1 84 ? -11.641 -4.653 1.146 1.00 94.75 84 SER A O 1
ATOM 680 N N . LEU A 1 85 ? -11.176 -4.871 3.323 1.00 95.44 85 LEU A N 1
ATOM 681 C CA . LEU A 1 85 ? -9.738 -5.025 3.088 1.00 95.44 85 LEU A CA 1
ATOM 682 C C . LEU A 1 85 ? -9.418 -6.188 2.127 1.00 95.44 85 LEU A C 1
ATOM 684 O O . LEU A 1 85 ? -8.575 -6.042 1.245 1.00 95.44 85 LEU A O 1
ATOM 688 N N . ASP A 1 86 ? -10.141 -7.306 2.229 1.00 94.69 86 ASP A N 1
ATOM 689 C CA . ASP A 1 86 ? -9.976 -8.446 1.319 1.00 94.69 86 ASP A CA 1
ATOM 690 C C . ASP A 1 86 ? -10.441 -8.136 -0.109 1.00 94.69 86 ASP A C 1
ATOM 692 O O . ASP A 1 86 ? -9.787 -8.535 -1.071 1.00 94.69 86 ASP A O 1
ATOM 696 N N . ALA A 1 87 ? -11.544 -7.399 -0.267 1.00 94.31 87 ALA A N 1
ATOM 697 C CA . ALA A 1 87 ? -11.999 -6.959 -1.584 1.00 94.31 87 ALA A CA 1
ATOM 698 C C . ALA A 1 87 ? -11.029 -5.935 -2.197 1.00 94.31 87 ALA A C 1
ATOM 700 O O . ALA A 1 87 ? -10.745 -5.986 -3.393 1.00 94.31 87 ALA A O 1
ATOM 701 N N . LEU A 1 88 ? -10.470 -5.039 -1.377 1.00 95.19 88 LEU A N 1
ATOM 702 C CA . LEU A 1 88 ? -9.495 -4.041 -1.807 1.00 95.19 88 LEU A CA 1
ATOM 703 C C . LEU A 1 88 ? -8.216 -4.703 -2.323 1.00 95.19 88 LEU A C 1
ATOM 705 O O . LEU A 1 88 ? -7.688 -4.284 -3.349 1.00 95.19 88 LEU A O 1
ATOM 709 N N . VAL A 1 89 ? -7.737 -5.752 -1.6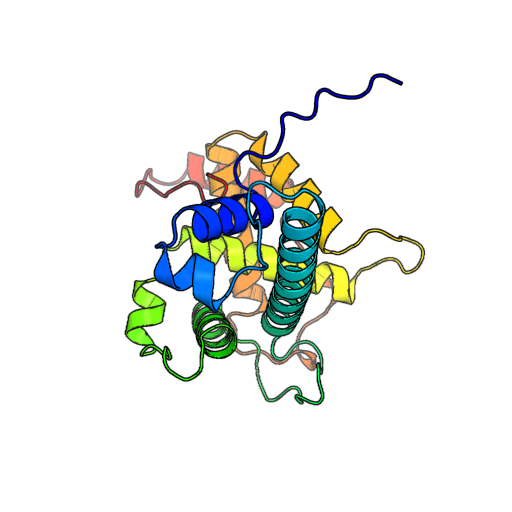47 1.00 95.44 89 VAL A N 1
ATOM 710 C CA . VAL A 1 89 ? -6.591 -6.551 -2.105 1.00 95.44 89 VAL A CA 1
ATOM 711 C C . VAL A 1 89 ? -6.828 -7.088 -3.518 1.00 95.44 89 VAL A C 1
ATOM 713 O O . VAL A 1 89 ? -5.954 -6.952 -4.370 1.00 95.44 89 VAL A O 1
ATOM 716 N N . VAL A 1 90 ? -8.013 -7.642 -3.787 1.00 94.62 90 VAL A N 1
ATOM 717 C CA . VAL A 1 90 ? -8.373 -8.175 -5.112 1.00 94.62 90 VAL A CA 1
ATOM 718 C C . VAL A 1 90 ? -8.413 -7.064 -6.160 1.00 94.62 90 VAL A C 1
ATOM 720 O O . VAL A 1 90 ? -7.841 -7.213 -7.238 1.00 94.62 90 VAL A O 1
ATOM 723 N N . VAL A 1 91 ? -9.029 -5.924 -5.829 1.00 92.75 91 VAL A N 1
ATOM 724 C CA . VAL A 1 91 ? -9.060 -4.746 -6.706 1.00 92.75 91 VAL A CA 1
ATOM 725 C C . VAL A 1 91 ? -7.643 -4.287 -7.045 1.00 92.75 91 VAL A C 1
ATOM 727 O O . VAL A 1 91 ? -7.343 -4.062 -8.217 1.00 92.75 91 VAL A O 1
ATOM 730 N N . ILE A 1 92 ? -6.765 -4.160 -6.049 1.00 93.81 92 ILE A N 1
ATOM 731 C CA . ILE A 1 92 ? -5.383 -3.725 -6.260 1.00 93.81 92 ILE A CA 1
ATOM 732 C C . ILE A 1 92 ? -4.636 -4.722 -7.143 1.00 93.81 92 ILE A C 1
ATOM 734 O O . ILE A 1 92 ? -4.042 -4.310 -8.138 1.00 93.81 92 ILE A O 1
ATOM 738 N N . ASP A 1 93 ? -4.704 -6.015 -6.823 1.00 9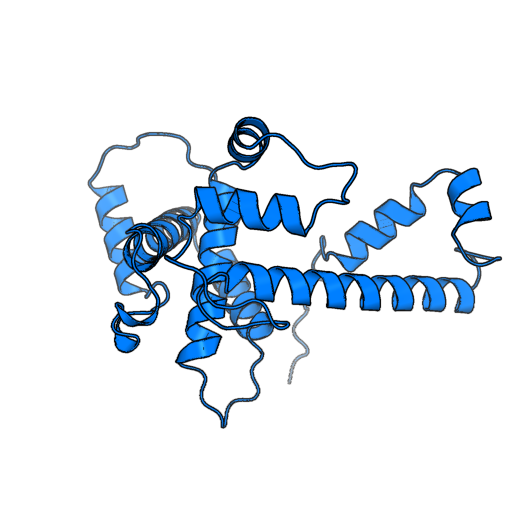3.44 93 ASP A N 1
ATOM 739 C CA . ASP A 1 93 ? -4.002 -7.055 -7.572 1.00 93.44 93 ASP A CA 1
ATOM 740 C C . ASP A 1 93 ? -4.415 -7.066 -9.046 1.00 93.44 93 ASP A C 1
ATOM 742 O O . ASP A 1 93 ? -3.571 -6.946 -9.928 1.00 93.44 93 ASP A O 1
ATOM 746 N N . HIS A 1 94 ? -5.719 -7.103 -9.328 1.00 92.25 94 HIS A N 1
ATOM 747 C CA . HIS A 1 94 ? -6.223 -7.146 -10.702 1.00 92.25 94 HIS A CA 1
ATOM 748 C C . HIS A 1 94 ? -5.902 -5.891 -11.513 1.00 92.25 94 HIS A C 1
ATOM 750 O O . HIS A 1 94 ? -5.685 -5.994 -12.718 1.00 92.25 94 HIS A O 1
ATOM 756 N N . ASN A 1 95 ? -5.881 -4.710 -10.886 1.00 90.38 95 ASN A N 1
ATOM 757 C CA . ASN A 1 95 ? -5.592 -3.461 -11.599 1.00 90.38 95 ASN A CA 1
ATOM 758 C C . ASN A 1 95 ? -4.086 -3.225 -11.790 1.00 90.38 95 ASN A C 1
ATOM 760 O O . ASN A 1 95 ? -3.708 -2.542 -12.739 1.00 90.38 95 ASN A O 1
ATOM 764 N N . MET A 1 96 ? -3.238 -3.763 -10.909 1.00 90.25 96 MET A N 1
ATOM 765 C CA . MET A 1 96 ? -1.778 -3.648 -11.020 1.00 90.25 96 MET A CA 1
ATOM 766 C C . MET A 1 96 ? -1.139 -4.815 -11.789 1.00 90.25 96 MET A C 1
ATOM 768 O O . MET A 1 96 ? -0.024 -4.682 -12.293 1.00 90.25 96 MET A O 1
ATOM 772 N N . ALA A 1 97 ? -1.824 -5.954 -11.915 1.00 85.44 97 ALA A N 1
ATOM 773 C CA . ALA A 1 97 ? -1.377 -7.069 -12.739 1.00 85.44 97 ALA A CA 1
ATOM 774 C C . ALA A 1 97 ? -1.457 -6.730 -14.235 1.00 85.44 97 ALA A C 1
ATOM 776 O O . ALA A 1 97 ? -2.357 -6.032 -14.710 1.00 85.44 97 ALA A O 1
ATOM 777 N N . SER A 1 98 ? -0.543 -7.296 -15.027 1.00 71.88 98 SER A N 1
ATOM 778 C CA . SER A 1 98 ? -0.730 -7.275 -16.478 1.00 71.88 98 SER A CA 1
ATOM 779 C C . SER A 1 98 ? -1.963 -8.112 -16.850 1.00 71.88 98 SER A C 1
ATOM 781 O O . SER A 1 98 ? -2.246 -9.128 -16.219 1.00 71.88 98 SER A O 1
ATOM 783 N N . ARG A 1 99 ? -2.684 -7.741 -17.921 1.00 64.44 99 ARG A N 1
ATOM 784 C CA . ARG A 1 99 ? -3.905 -8.459 -18.360 1.00 64.44 99 ARG A CA 1
ATOM 785 C C . ARG A 1 99 ? -3.717 -9.972 -18.556 1.00 64.44 99 ARG A C 1
ATOM 787 O O . ARG A 1 99 ? -4.687 -10.714 -18.483 1.00 64.44 99 ARG A O 1
ATOM 794 N N . LYS A 1 100 ? -2.487 -10.433 -18.810 1.00 66.75 100 LYS A N 1
ATOM 795 C CA . LYS A 1 100 ? -2.145 -11.856 -18.989 1.00 66.75 100 LYS A CA 1
ATOM 796 C C . LYS A 1 100 ? -1.828 -12.589 -17.675 1.00 66.75 100 LYS A C 1
ATOM 798 O O . LYS A 1 100 ? -1.513 -13.770 -17.715 1.00 66.75 100 LYS A O 1
ATOM 803 N N . GLN A 1 101 ? -1.866 -11.896 -16.540 1.00 79.75 101 GLN A N 1
ATOM 804 C CA . GLN A 1 101 ? -1.457 -12.381 -15.218 1.00 79.75 101 GLN A CA 1
ATOM 805 C C . GLN A 1 101 ? -2.578 -12.245 -14.177 1.00 79.75 101 GLN A C 1
ATOM 807 O O . GLN A 1 101 ? -2.303 -12.238 -12.981 1.00 79.75 101 GLN A O 1
ATOM 812 N N . LEU A 1 102 ? -3.837 -12.111 -14.609 1.00 85.94 102 LEU A N 1
ATOM 813 C CA . LEU A 1 102 ? -4.965 -12.060 -13.682 1.00 85.94 102 LEU A CA 1
ATOM 814 C C . LEU A 1 102 ? -5.099 -13.398 -12.952 1.00 85.94 102 LEU A C 1
ATOM 816 O O . LEU A 1 102 ? -5.213 -14.451 -13.579 1.00 85.94 102 LEU A O 1
ATOM 820 N N . ARG A 1 103 ? -5.088 -13.330 -11.622 1.00 88.94 103 ARG A N 1
ATOM 821 C CA . ARG A 1 103 ? -5.194 -14.486 -10.731 1.00 88.94 103 ARG A CA 1
ATOM 822 C C . ARG A 1 103 ? -6.625 -14.662 -10.239 1.00 88.94 103 ARG A C 1
ATOM 824 O O . ARG A 1 103 ? -7.400 -13.701 -10.182 1.00 88.94 103 ARG A O 1
ATOM 831 N N . ALA A 1 104 ? -6.979 -15.890 -9.868 1.00 92.62 104 ALA A N 1
ATOM 832 C CA . ALA A 1 104 ? -8.275 -16.168 -9.258 1.00 92.62 104 ALA A CA 1
ATOM 833 C C . ALA A 1 104 ? -8.384 -15.490 -7.879 1.00 92.62 104 ALA A C 1
ATOM 835 O O . ALA A 1 104 ? -7.389 -15.363 -7.167 1.00 92.62 104 ALA A O 1
ATOM 836 N N . VAL A 1 105 ? -9.595 -15.089 -7.480 1.00 93.00 105 VAL A N 1
ATOM 837 C CA . VAL A 1 105 ? -9.840 -14.363 -6.216 1.00 93.00 105 VAL A CA 1
ATOM 838 C C . VAL A 1 105 ? -9.264 -15.109 -5.009 1.00 93.00 105 VAL A C 1
ATOM 840 O O . VAL A 1 105 ? -8.511 -14.526 -4.231 1.00 93.00 105 VAL A O 1
ATOM 843 N N . ASP A 1 106 ? -9.538 -16.409 -4.894 1.00 92.94 106 ASP A N 1
ATOM 844 C CA . ASP A 1 106 ? -9.058 -17.208 -3.763 1.00 92.94 106 ASP A CA 1
ATOM 845 C C . ASP A 1 106 ? -7.530 -17.351 -3.751 1.00 92.94 106 ASP A C 1
ATOM 847 O O . ASP A 1 106 ? -6.911 -17.436 -2.691 1.00 92.94 106 ASP A O 1
ATOM 851 N N . GLU A 1 107 ? -6.900 -17.390 -4.928 1.00 93.75 107 GLU A N 1
ATOM 852 C CA . GLU A 1 107 ? -5.441 -17.438 -5.047 1.00 93.75 107 GLU A CA 1
ATOM 853 C C . GLU A 1 107 ? -4.820 -16.131 -4.549 1.00 93.75 107 GLU A C 1
ATOM 855 O O . GLU A 1 107 ? -3.864 -16.151 -3.770 1.00 93.75 107 GLU A O 1
ATOM 860 N N . ILE A 1 108 ? -5.404 -14.998 -4.943 1.00 92.19 108 ILE A N 1
ATOM 861 C CA . ILE A 1 108 ? -4.986 -13.678 -4.478 1.00 92.19 108 ILE A CA 1
ATOM 862 C C . ILE A 1 108 ? -5.103 -13.627 -2.960 1.00 92.19 108 ILE A C 1
ATOM 864 O O . ILE A 1 108 ? -4.102 -13.394 -2.288 1.00 92.19 108 ILE A O 1
ATOM 868 N N . GLN A 1 109 ? -6.277 -13.922 -2.406 1.00 91.19 109 GLN A N 1
ATOM 869 C CA . GLN A 1 109 ? -6.512 -13.840 -0.965 1.00 91.19 109 GLN A CA 1
ATOM 870 C C . GLN A 1 109 ? -5.559 -14.723 -0.152 1.00 91.19 109 GLN A C 1
ATOM 872 O O . GLN A 1 109 ? -5.078 -14.282 0.891 1.00 91.19 109 GLN A O 1
ATOM 877 N N . ARG A 1 110 ? -5.225 -15.924 -0.646 1.00 91.69 110 ARG A N 1
ATOM 878 C CA . ARG A 1 110 ? -4.233 -16.814 -0.017 1.00 91.69 110 ARG A CA 1
ATOM 879 C C . ARG A 1 110 ? -2.799 -16.291 -0.119 1.00 91.69 110 ARG A C 1
ATOM 881 O O . ARG A 1 110 ? -1.991 -16.560 0.763 1.00 91.69 110 ARG A O 1
ATOM 888 N N . SER A 1 111 ? -2.470 -15.555 -1.180 1.00 91.25 111 SER A N 1
ATOM 889 C CA . SER A 1 111 ? -1.120 -15.019 -1.410 1.00 91.25 111 SER A CA 1
ATOM 890 C C . SER A 1 111 ? -0.805 -13.731 -0.639 1.00 91.25 111 SER A C 1
ATOM 892 O O . SER A 1 111 ? 0.353 -13.320 -0.598 1.00 91.25 111 SER A O 1
ATOM 894 N N . TYR A 1 112 ? -1.811 -13.098 -0.027 1.00 91.88 112 TYR A N 1
ATOM 895 C CA . TYR A 1 112 ? -1.650 -11.880 0.765 1.00 91.88 112 TYR A CA 1
ATOM 896 C C . TYR A 1 112 ? -1.676 -12.210 2.263 1.00 91.88 112 TYR A C 1
ATOM 898 O O . TYR A 1 112 ? -2.758 -12.303 2.842 1.00 91.88 112 TYR A O 1
ATOM 906 N N . PRO A 1 113 ? -0.512 -12.366 2.917 1.00 91.56 113 PRO A N 1
ATOM 907 C CA . PRO A 1 113 ? -0.462 -12.571 4.360 1.00 91.56 113 PRO A CA 1
ATOM 908 C C . PRO A 1 113 ? -0.975 -11.343 5.124 1.00 91.56 113 PRO A C 1
ATOM 910 O O . PRO A 1 113 ? -0.939 -10.211 4.629 1.00 91.56 113 PRO A O 1
ATOM 913 N N . ASP A 1 114 ? -1.406 -11.561 6.367 1.00 90.50 114 ASP A N 1
ATOM 914 C CA . ASP A 1 114 ? -2.023 -10.528 7.207 1.00 90.50 114 ASP A CA 1
ATOM 915 C C . ASP A 1 114 ? -1.151 -9.284 7.377 1.00 90.50 114 ASP A C 1
ATOM 917 O O . ASP A 1 114 ? -1.663 -8.169 7.375 1.00 90.50 114 ASP A O 1
ATOM 921 N N . ASN A 1 115 ? 0.173 -9.432 7.445 1.00 90.81 115 ASN A N 1
ATOM 922 C CA . ASN A 1 115 ? 1.081 -8.288 7.525 1.00 90.81 115 ASN A CA 1
ATOM 923 C C . ASN A 1 115 ? 1.015 -7.377 6.284 1.00 90.81 115 ASN A C 1
ATOM 925 O O . ASN A 1 115 ? 1.100 -6.156 6.417 1.00 90.81 115 ASN A O 1
ATOM 929 N N . VAL A 1 116 ? 0.839 -7.936 5.083 1.00 92.12 116 VAL A N 1
ATOM 930 C CA . VAL A 1 116 ? 0.669 -7.167 3.842 1.00 92.12 116 VAL A CA 1
ATOM 931 C C . VAL A 1 116 ? -0.698 -6.495 3.832 1.00 92.12 116 VAL A C 1
ATOM 933 O O . VAL A 1 116 ? -0.784 -5.317 3.487 1.00 92.12 116 VAL A O 1
ATOM 936 N N . LYS A 1 117 ? -1.748 -7.191 4.281 1.00 95.00 117 LYS A N 1
ATOM 937 C CA . LYS A 1 117 ? -3.082 -6.595 4.436 1.00 95.00 117 LYS A CA 1
ATOM 938 C C . LYS A 1 117 ? -3.057 -5.420 5.419 1.00 95.00 117 LYS A C 1
ATOM 940 O O . LYS A 1 117 ? -3.547 -4.348 5.083 1.00 95.00 117 LYS A O 1
ATOM 945 N N . THR A 1 118 ? -2.394 -5.558 6.569 1.00 95.81 118 THR A N 1
ATOM 946 C CA . THR A 1 118 ? -2.200 -4.462 7.536 1.00 95.81 118 THR A CA 1
ATOM 947 C C . THR A 1 118 ? -1.472 -3.272 6.916 1.00 95.81 118 THR A C 1
ATOM 949 O O . THR A 1 118 ? -1.865 -2.129 7.135 1.00 95.81 118 THR A O 1
ATOM 952 N N . ARG A 1 119 ? -0.434 -3.510 6.101 1.00 95.44 119 ARG A N 1
ATOM 953 C CA . ARG A 1 119 ? 0.259 -2.431 5.373 1.00 95.44 119 ARG A CA 1
ATOM 954 C C . ARG A 1 119 ? -0.665 -1.727 4.378 1.00 95.44 119 ARG A C 1
ATOM 956 O O . ARG A 1 119 ? -0.582 -0.511 4.248 1.00 95.44 119 ARG A O 1
ATOM 963 N N . LEU A 1 120 ? -1.546 -2.456 3.693 1.00 96.56 120 LEU A N 1
ATOM 964 C CA . LEU A 1 120 ? -2.534 -1.860 2.788 1.00 96.56 120 LEU A CA 1
ATOM 965 C C . LEU A 1 120 ? -3.594 -1.048 3.539 1.00 96.56 120 LEU A C 1
ATOM 967 O O . LEU A 1 120 ? -3.890 0.064 3.115 1.00 96.56 120 LEU A O 1
ATOM 971 N N . ALA A 1 121 ? -4.098 -1.552 4.668 1.00 97.19 121 ALA A N 1
ATOM 972 C CA . ALA A 1 121 ? -5.002 -0.816 5.553 1.00 97.19 121 ALA A CA 1
ATOM 973 C C . ALA A 1 121 ? -4.360 0.490 6.045 1.00 97.19 121 ALA A C 1
ATOM 975 O O . ALA A 1 121 ? -4.949 1.561 5.932 1.00 97.19 121 ALA A O 1
ATOM 976 N N . PHE A 1 122 ? -3.101 0.424 6.488 1.00 97.50 122 PHE A N 1
ATOM 977 C CA . PHE A 1 122 ? -2.319 1.598 6.871 1.00 97.50 122 PHE A CA 1
ATOM 978 C C . PHE A 1 122 ? -2.221 2.619 5.727 1.00 97.50 122 PHE A C 1
ATOM 980 O O . PHE A 1 122 ? -2.548 3.791 5.907 1.00 97.50 122 PHE A O 1
ATOM 987 N N . LEU A 1 123 ? -1.823 2.178 4.527 1.00 97.00 123 LEU A N 1
ATOM 988 C CA . LEU A 1 123 ? -1.726 3.057 3.360 1.00 97.00 123 LEU A CA 1
ATOM 989 C C . LEU A 1 123 ? -3.082 3.669 2.988 1.00 97.00 123 LEU A C 1
ATOM 991 O O . LEU A 1 123 ? -3.126 4.847 2.626 1.00 97.00 123 LEU A O 1
ATOM 995 N N . ARG A 1 124 ? -4.173 2.897 3.080 1.00 96.38 124 ARG A N 1
ATOM 996 C CA . ARG A 1 124 ? -5.533 3.384 2.832 1.00 96.38 124 ARG A CA 1
ATOM 997 C C . ARG A 1 124 ? -5.901 4.474 3.832 1.00 96.38 124 ARG A C 1
ATOM 999 O O . ARG A 1 124 ? -6.202 5.577 3.390 1.00 96.38 124 ARG A O 1
ATOM 1006 N N . LEU A 1 125 ? -5.798 4.215 5.137 1.00 95.69 125 LEU A N 1
ATOM 1007 C CA . LEU A 1 125 ? -6.150 5.181 6.186 1.00 95.69 125 LEU A CA 1
ATOM 1008 C C . LEU A 1 125 ? -5.430 6.518 6.003 1.00 95.69 125 LEU A C 1
ATOM 1010 O O . LEU A 1 125 ? -6.078 7.557 5.908 1.00 95.69 125 LEU A O 1
ATOM 1014 N N . TYR A 1 126 ? -4.104 6.495 5.858 1.00 95.31 126 TYR A N 1
ATOM 1015 C CA . TYR A 1 126 ? -3.321 7.722 5.690 1.00 95.31 126 TYR A CA 1
ATOM 1016 C C . TYR A 1 126 ? -3.615 8.439 4.367 1.00 95.31 126 TYR A C 1
ATOM 1018 O O . TYR A 1 126 ? -3.614 9.668 4.315 1.00 95.31 126 TYR A O 1
ATOM 1026 N N . THR A 1 127 ? -3.907 7.698 3.294 1.00 94.69 127 THR A N 1
ATOM 1027 C CA . THR A 1 127 ? -4.291 8.307 2.011 1.00 94.69 127 THR A CA 1
ATOM 1028 C C . THR A 1 127 ? -5.659 8.985 2.099 1.00 94.69 127 THR A C 1
ATOM 1030 O O . THR A 1 127 ? -5.830 10.072 1.551 1.00 94.69 127 THR A O 1
ATOM 1033 N N . VAL A 1 128 ? -6.624 8.373 2.790 1.00 93.19 128 VAL A N 1
ATOM 1034 C CA . VAL A 1 128 ? -7.972 8.932 2.971 1.00 93.19 128 VAL A CA 1
ATOM 1035 C C . VAL A 1 128 ? -7.944 10.128 3.919 1.00 93.19 128 VAL A C 1
ATOM 1037 O O . VAL A 1 128 ? -8.506 11.167 3.592 1.00 93.19 128 VAL A O 1
ATOM 1040 N N . VAL A 1 129 ? -7.231 10.036 5.042 1.00 92.62 129 VAL A N 1
ATOM 1041 C CA . VAL A 1 129 ? -7.068 11.161 5.974 1.00 92.62 129 VAL A CA 1
ATOM 1042 C C . VAL A 1 129 ? -6.390 12.344 5.290 1.00 92.62 129 VAL A C 1
ATOM 1044 O O . VAL A 1 129 ? -6.863 13.468 5.417 1.00 92.62 129 VAL A O 1
ATOM 1047 N N . HIS A 1 130 ? -5.349 12.115 4.481 1.00 92.00 130 HIS A N 1
ATOM 1048 C CA . HIS A 1 130 ? -4.751 13.191 3.681 1.00 92.00 130 HIS A CA 1
ATOM 1049 C C . HIS A 1 130 ? -5.718 13.762 2.638 1.00 92.00 130 HIS A C 1
ATOM 1051 O O . HIS A 1 130 ? -5.662 14.947 2.332 1.00 92.00 130 HIS A O 1
ATOM 1057 N N . LEU A 1 131 ? -6.621 12.956 2.078 1.00 90.00 131 LEU A N 1
ATOM 1058 C CA . LEU A 1 131 ? -7.615 13.461 1.135 1.00 90.00 131 LEU A CA 1
ATOM 1059 C C . LEU A 1 131 ? -8.636 14.394 1.809 1.00 90.00 131 LEU A C 1
ATOM 1061 O O . LEU A 1 131 ? -9.022 15.386 1.194 1.00 90.00 131 LEU A O 1
ATOM 1065 N N . ILE A 1 132 ? -9.083 14.052 3.019 1.00 88.88 132 ILE A N 1
ATOM 1066 C CA . ILE A 1 132 ? -10.208 14.708 3.703 1.00 88.88 132 ILE A CA 1
ATOM 1067 C C . ILE A 1 132 ? -9.735 15.868 4.583 1.00 88.88 132 ILE A C 1
ATOM 1069 O O . ILE A 1 132 ? -10.285 16.961 4.502 1.00 88.88 132 ILE A O 1
ATOM 1073 N N . HIS A 1 133 ? -8.689 15.643 5.377 1.00 87.19 133 HIS A N 1
ATOM 1074 C CA . HIS A 1 133 ? -8.271 16.530 6.471 1.00 87.19 133 HIS A CA 1
ATOM 1075 C C . HIS A 1 133 ? -7.032 17.362 6.150 1.00 87.19 133 HIS A C 1
ATOM 1077 O O . HIS A 1 133 ? -6.484 18.036 7.022 1.00 87.19 133 HIS A O 1
ATOM 1083 N N . ARG A 1 134 ? -6.525 17.301 4.914 1.00 84.31 134 ARG A N 1
ATOM 1084 C CA . ARG A 1 134 ? -5.335 18.069 4.544 1.00 84.31 134 ARG A CA 1
ATOM 1085 C C . ARG A 1 134 ? -5.604 19.564 4.661 1.00 84.31 134 ARG A C 1
ATOM 1087 O O . ARG A 1 134 ? -6.423 20.120 3.932 1.00 84.31 134 ARG A O 1
ATOM 1094 N N . ASP A 1 135 ? -4.767 20.216 5.458 1.00 81.81 135 ASP A N 1
ATOM 1095 C CA . ASP A 1 135 ? -4.650 21.666 5.482 1.00 81.81 135 ASP A CA 1
ATOM 1096 C C . ASP A 1 135 ? -4.133 22.178 4.117 1.00 81.81 135 ASP A C 1
ATOM 1098 O O . ASP A 1 135 ? -3.033 21.797 3.687 1.00 81.81 135 ASP A O 1
ATOM 1102 N N . PRO A 1 136 ? -4.893 23.035 3.407 1.00 79.38 136 PRO A N 1
ATOM 1103 C CA . PRO A 1 136 ? -4.485 23.575 2.113 1.00 79.38 136 PRO A CA 1
ATOM 1104 C C . PRO A 1 136 ? -3.218 24.439 2.189 1.00 79.38 136 PRO A C 1
ATOM 1106 O O . PRO A 1 136 ? -2.547 24.616 1.171 1.00 79.38 136 PRO A O 1
ATOM 1109 N N . THR A 1 137 ? -2.866 24.956 3.368 1.00 83.38 137 THR A N 1
ATOM 1110 C CA . THR A 1 137 ? -1.640 25.736 3.591 1.00 83.38 137 THR A CA 1
ATOM 1111 C C . THR A 1 137 ? -0.399 24.852 3.732 1.00 83.38 137 THR A C 1
ATOM 1113 O O . THR A 1 137 ? 0.723 25.314 3.514 1.00 83.38 137 THR A O 1
ATOM 1116 N N . GLN A 1 138 ? -0.579 23.559 4.024 1.00 79.00 138 GLN A N 1
ATOM 1117 C CA . GLN A 1 138 ? 0.514 22.604 4.137 1.00 79.00 138 GLN A CA 1
ATOM 1118 C C . GLN A 1 138 ? 0.847 21.963 2.783 1.00 79.00 138 GLN A C 1
ATOM 1120 O O . GLN A 1 138 ? 0.013 21.368 2.085 1.00 79.00 138 GLN A O 1
ATOM 1125 N N . ASN A 1 139 ? 2.132 22.024 2.425 1.00 79.38 139 ASN A N 1
ATOM 1126 C CA . ASN A 1 139 ? 2.662 21.406 1.209 1.00 79.38 139 ASN A CA 1
ATOM 1127 C C . ASN A 1 139 ? 3.205 19.982 1.438 1.00 79.38 139 ASN A C 1
ATOM 1129 O O . ASN A 1 139 ? 3.953 19.464 0.611 1.00 79.38 139 ASN A O 1
ATOM 1133 N N . ILE A 1 140 ? 2.837 19.339 2.552 1.00 83.31 140 ILE A N 1
ATOM 1134 C CA . ILE A 1 140 ? 3.233 17.955 2.812 1.00 83.31 140 ILE A CA 1
ATOM 1135 C C . ILE A 1 140 ? 2.460 17.012 1.888 1.00 83.31 140 ILE A C 1
ATOM 1137 O O . ILE A 1 140 ? 1.224 17.027 1.795 1.00 83.31 140 ILE A O 1
ATOM 1141 N N . SER A 1 141 ? 3.198 16.178 1.161 1.00 86.19 141 SER A N 1
ATOM 1142 C CA . SER A 1 141 ? 2.573 15.143 0.343 1.00 86.19 141 SER A CA 1
ATOM 1143 C C . SER A 1 141 ? 2.066 14.002 1.230 1.00 86.19 141 SER A C 1
ATOM 1145 O O . SER A 1 141 ? 2.685 13.681 2.242 1.00 86.19 141 SER A O 1
ATOM 1147 N N . GLN A 1 142 ? 1.000 13.310 0.814 1.00 88.50 142 GLN A N 1
ATOM 1148 C CA . GLN A 1 142 ? 0.537 12.087 1.493 1.00 88.50 142 GLN A CA 1
ATOM 1149 C C . GLN A 1 142 ? 1.665 11.071 1.720 1.00 88.50 142 GLN A C 1
ATOM 1151 O O . GLN A 1 142 ? 1.673 10.347 2.704 1.00 88.50 142 GLN A O 1
ATOM 1156 N N . TRP A 1 143 ? 2.623 11.009 0.792 1.00 90.56 143 TRP A N 1
ATOM 1157 C CA . TRP A 1 143 ? 3.715 10.048 0.841 1.00 90.56 143 TRP A CA 1
ATOM 1158 C C . TRP A 1 143 ? 4.743 10.418 1.890 1.00 90.56 143 TRP A C 1
ATOM 1160 O O . TRP A 1 143 ? 5.249 9.537 2.562 1.00 90.56 143 TRP A O 1
ATOM 1170 N N . GLU A 1 144 ? 5.007 11.708 2.046 1.00 89.69 144 GLU A N 1
ATOM 1171 C CA . GLU A 1 144 ? 5.898 12.207 3.083 1.00 89.69 144 GLU A CA 1
ATOM 1172 C C . GLU A 1 144 ? 5.300 11.984 4.475 1.00 89.69 144 GLU A C 1
ATOM 1174 O O . GLU A 1 144 ? 5.997 11.496 5.357 1.00 89.69 144 GLU A O 1
ATOM 1179 N N . MET A 1 145 ? 3.994 12.216 4.644 1.00 89.69 145 MET A N 1
ATOM 1180 C CA . MET A 1 145 ? 3.269 11.872 5.875 1.00 89.69 145 MET A CA 1
ATOM 1181 C C . MET A 1 145 ? 3.348 10.366 6.185 1.00 89.69 145 MET A C 1
ATOM 1183 O O . MET A 1 145 ? 3.647 9.970 7.310 1.00 89.69 145 MET A O 1
ATOM 1187 N N . ILE A 1 146 ? 3.115 9.518 5.178 1.00 92.81 146 ILE A N 1
ATOM 1188 C CA . ILE A 1 146 ? 3.231 8.057 5.291 1.00 92.81 146 ILE A CA 1
ATOM 1189 C C . ILE A 1 146 ? 4.656 7.643 5.683 1.00 92.81 146 ILE A C 1
ATOM 1191 O O . ILE A 1 146 ? 4.829 6.824 6.584 1.00 92.81 146 ILE A O 1
ATOM 1195 N N . ASP A 1 147 ? 5.671 8.204 5.025 1.00 90.94 147 ASP A N 1
ATOM 1196 C CA . ASP A 1 147 ? 7.075 7.866 5.261 1.00 90.94 147 ASP A CA 1
ATOM 1197 C C . ASP A 1 147 ? 7.510 8.272 6.681 1.00 90.94 147 ASP A C 1
ATOM 1199 O O . ASP A 1 147 ? 8.131 7.466 7.378 1.00 90.94 147 ASP A O 1
ATOM 1203 N N . GLN A 1 148 ? 7.114 9.465 7.148 1.00 91.00 148 GLN A N 1
ATOM 1204 C CA . GLN A 1 148 ? 7.365 9.934 8.518 1.00 91.00 148 GLN A CA 1
ATOM 1205 C C . GLN A 1 148 ? 6.738 9.005 9.559 1.00 91.00 148 GLN A C 1
ATOM 1207 O O . GLN A 1 148 ? 7.400 8.615 10.523 1.00 91.00 148 GLN A O 1
ATOM 1212 N N . GLN A 1 149 ? 5.486 8.593 9.346 1.00 93.94 149 GLN A N 1
ATOM 1213 C CA . GLN A 1 149 ? 4.820 7.683 10.270 1.00 93.94 149 GLN A CA 1
ATOM 1214 C C . GLN A 1 149 ? 5.473 6.297 10.280 1.00 93.94 149 GLN A C 1
ATOM 1216 O O . GLN A 1 149 ? 5.674 5.716 11.346 1.00 93.94 149 GLN A O 1
ATOM 1221 N N . ILE A 1 150 ? 5.835 5.756 9.112 1.00 92.25 150 ILE A N 1
ATOM 1222 C CA . ILE A 1 150 ? 6.551 4.477 9.028 1.00 92.25 150 ILE A CA 1
ATOM 1223 C C . ILE A 1 150 ? 7.881 4.567 9.781 1.00 92.25 150 ILE A C 1
ATOM 1225 O O . ILE A 1 150 ? 8.240 3.633 10.499 1.00 92.25 150 ILE A O 1
ATOM 1229 N N . GLU A 1 151 ? 8.620 5.667 9.624 1.00 91.62 151 GLU A N 1
ATOM 1230 C CA . GLU A 1 151 ? 9.883 5.877 10.327 1.00 91.62 151 GLU A CA 1
ATOM 1231 C C . GLU A 1 151 ? 9.682 5.950 11.844 1.00 91.62 151 GLU A C 1
ATOM 1233 O O . GLU A 1 151 ? 10.443 5.327 12.588 1.00 91.62 151 GLU A O 1
ATOM 1238 N N . TYR A 1 152 ? 8.645 6.655 12.300 1.00 93.38 152 TYR A N 1
ATOM 1239 C CA . TYR A 1 152 ? 8.278 6.714 13.710 1.00 93.38 152 TYR A CA 1
ATOM 1240 C C . TYR A 1 152 ? 7.960 5.319 14.262 1.00 93.38 152 TYR A C 1
ATOM 1242 O O . TYR A 1 152 ? 8.633 4.870 15.188 1.00 93.38 152 TYR A O 1
ATOM 1250 N N . VAL A 1 153 ? 7.019 4.589 13.651 1.00 94.06 153 VAL A N 1
ATOM 1251 C CA . VAL A 1 153 ? 6.591 3.251 14.106 1.00 94.06 153 VAL A CA 1
ATOM 1252 C C . VAL A 1 153 ? 7.759 2.260 14.104 1.00 94.06 153 VAL A C 1
ATOM 1254 O O . VAL A 1 153 ? 7.872 1.423 14.997 1.00 94.06 153 VAL A O 1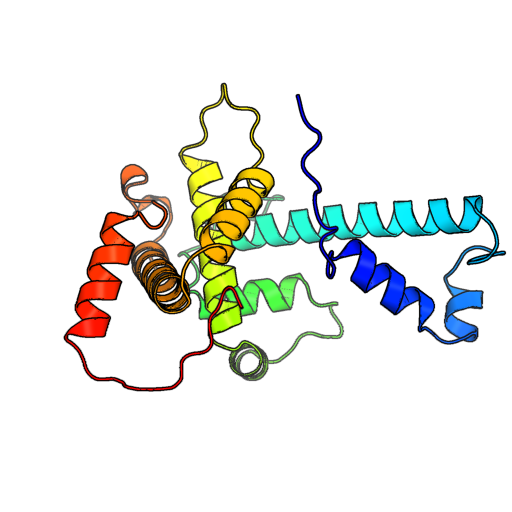
ATOM 1257 N N . LYS A 1 154 ? 8.683 2.368 13.143 1.00 90.94 154 LYS A N 1
ATOM 1258 C CA . LYS A 1 154 ? 9.882 1.518 13.084 1.00 90.94 154 LYS A CA 1
ATOM 1259 C C . LYS A 1 154 ? 10.841 1.698 14.255 1.00 90.94 154 LYS A C 1
ATOM 1261 O O . LYS A 1 154 ? 11.553 0.747 14.573 1.00 90.94 154 LYS A O 1
ATOM 1266 N N . LYS A 1 155 ? 10.883 2.887 14.859 1.00 92.50 155 LYS A N 1
ATOM 1267 C CA . LYS A 1 155 ? 11.721 3.189 16.031 1.00 92.50 155 LYS A CA 1
ATOM 1268 C C . LYS A 1 155 ? 11.106 2.682 17.341 1.00 92.50 155 LYS A C 1
ATOM 1270 O O . LYS A 1 155 ? 11.789 2.704 18.360 1.00 92.50 155 LYS A O 1
ATOM 1275 N N . GLN A 1 156 ? 9.853 2.226 17.314 1.00 95.56 156 GLN A N 1
ATOM 1276 C CA . GLN A 1 156 ? 9.138 1.733 18.489 1.00 95.56 156 GLN A CA 1
ATOM 1277 C C . GLN A 1 156 ? 9.440 0.261 18.795 1.00 95.56 156 GLN A C 1
ATOM 1279 O O . GLN A 1 156 ? 10.009 -0.468 17.977 1.00 95.56 156 GLN A O 1
ATOM 1284 N N . SER A 1 157 ? 9.026 -0.179 19.987 1.00 95.00 157 SER A N 1
ATOM 1285 C CA . SER A 1 157 ? 9.161 -1.569 20.432 1.00 95.00 157 SER A CA 1
ATOM 1286 C C . SER A 1 157 ? 8.368 -2.543 19.550 1.00 95.00 157 SER A C 1
ATOM 1288 O O . SER A 1 157 ? 7.401 -2.169 18.882 1.00 95.00 157 SER A O 1
ATOM 1290 N N . ASP A 1 158 ? 8.739 -3.825 19.565 1.00 94.00 158 ASP A N 1
ATOM 1291 C CA . ASP A 1 158 ? 7.987 -4.853 18.835 1.00 94.00 158 ASP A CA 1
ATOM 1292 C C . ASP A 1 158 ? 6.534 -4.952 19.310 1.00 94.00 158 ASP A C 1
ATOM 1294 O O . ASP A 1 158 ? 5.626 -5.064 18.487 1.00 94.00 158 ASP A O 1
ATOM 1298 N N . LEU A 1 159 ? 6.309 -4.837 20.624 1.00 94.81 159 LEU A N 1
ATOM 1299 C CA . LEU A 1 159 ? 4.969 -4.828 21.207 1.00 94.81 159 LEU A CA 1
ATOM 1300 C C . LEU A 1 159 ? 4.137 -3.661 20.664 1.00 94.81 159 LEU A C 1
ATOM 1302 O O . LEU A 1 159 ? 3.010 -3.874 20.223 1.00 94.81 159 LEU A O 1
ATOM 1306 N N . TYR A 1 160 ? 4.722 -2.460 20.607 1.00 96.31 160 TYR A N 1
ATOM 1307 C CA . TYR A 1 160 ? 4.079 -1.287 20.016 1.00 96.31 160 TYR A CA 1
ATOM 1308 C C . TYR A 1 160 ? 3.735 -1.521 18.547 1.00 96.31 160 TYR A C 1
ATOM 1310 O O . TYR A 1 160 ? 2.620 -1.261 18.116 1.00 96.31 160 TYR A O 1
ATOM 1318 N N . ARG A 1 161 ? 4.671 -2.053 17.757 1.00 96.00 161 ARG A N 1
ATOM 1319 C CA . ARG A 1 161 ? 4.461 -2.284 16.318 1.00 96.00 161 ARG A CA 1
ATOM 1320 C C . ARG A 1 161 ? 3.356 -3.304 16.043 1.00 96.00 161 ARG A C 1
ATOM 1322 O O . ARG A 1 161 ? 2.636 -3.163 15.052 1.00 96.00 161 ARG A O 1
ATOM 1329 N N . ILE A 1 162 ? 3.216 -4.316 16.900 1.00 95.25 162 ILE A N 1
ATOM 1330 C CA . ILE A 1 162 ? 2.115 -5.284 16.832 1.00 95.25 162 ILE A CA 1
ATOM 1331 C C . ILE A 1 162 ? 0.794 -4.604 17.208 1.00 95.25 162 ILE A C 1
ATOM 1333 O O . ILE A 1 162 ? -0.153 -4.683 16.424 1.00 95.25 162 ILE A O 1
ATOM 1337 N N . ALA A 1 163 ? 0.745 -3.899 18.342 1.00 96.88 163 ALA A N 1
ATOM 1338 C CA . ALA A 1 163 ? -0.443 -3.178 18.802 1.00 96.88 163 ALA A CA 1
ATOM 1339 C C . ALA A 1 163 ? -0.920 -2.151 17.763 1.00 96.88 163 ALA A C 1
ATOM 1341 O O . ALA A 1 163 ? -2.068 -2.184 17.331 1.00 96.88 163 ALA A O 1
ATOM 1342 N N . TYR A 1 164 ? -0.007 -1.328 17.246 1.00 97.50 164 TYR A N 1
ATOM 1343 C CA . TYR A 1 164 ? -0.273 -0.366 16.179 1.00 97.50 164 TYR A CA 1
ATOM 1344 C C . TYR A 1 164 ? -0.876 -1.043 14.942 1.00 97.50 164 TYR A C 1
ATOM 1346 O O . TYR A 1 164 ? -1.868 -0.577 14.388 1.00 97.50 164 TYR A O 1
ATOM 1354 N N . GLY A 1 165 ? -0.327 -2.189 14.521 1.00 96.75 165 GLY A N 1
ATOM 1355 C CA . GLY A 1 165 ? -0.882 -2.971 13.415 1.00 96.75 165 GLY A CA 1
ATOM 1356 C C . GLY A 1 165 ? -2.312 -3.468 13.662 1.00 96.75 165 GLY A C 1
ATOM 1357 O O . GLY A 1 165 ? -3.119 -3.484 12.730 1.00 96.75 165 GLY A O 1
ATOM 1358 N N . ARG A 1 166 ? -2.647 -3.847 14.901 1.00 96.56 166 ARG A N 1
ATOM 1359 C CA . ARG A 1 166 ? -4.009 -4.251 15.285 1.00 96.56 166 ARG A CA 1
ATOM 1360 C C . ARG A 1 166 ? -4.973 -3.072 15.265 1.00 96.56 166 ARG A C 1
ATOM 1362 O O . ARG A 1 166 ? -6.037 -3.193 14.663 1.00 96.56 166 ARG A O 1
ATOM 1369 N N . VAL A 1 167 ? -4.565 -1.928 15.815 1.00 97.88 167 VAL A N 1
ATOM 1370 C CA . VAL A 1 167 ? -5.358 -0.690 15.790 1.00 97.88 167 VAL A CA 1
ATOM 1371 C C . VAL A 1 167 ? -5.629 -0.246 14.351 1.00 97.88 167 VAL A C 1
ATOM 1373 O O . VAL A 1 167 ? -6.777 0.009 14.000 1.00 97.88 167 VAL A O 1
ATOM 1376 N N . VAL A 1 168 ? -4.612 -0.251 13.479 1.00 97.94 168 VAL A N 1
ATOM 1377 C CA . VAL A 1 168 ? -4.775 0.034 12.040 1.00 97.94 168 VAL A CA 1
ATOM 1378 C C . VAL A 1 168 ? -5.865 -0.841 11.421 1.00 97.94 168 VAL A C 1
ATOM 1380 O O . VAL A 1 168 ? -6.739 -0.331 10.726 1.00 97.94 168 VAL A O 1
ATOM 1383 N N . ARG A 1 169 ? -5.829 -2.158 11.661 1.00 96.50 169 ARG A N 1
ATOM 1384 C CA . ARG A 1 169 ? -6.830 -3.082 11.107 1.00 96.50 169 ARG A CA 1
ATOM 1385 C C . ARG A 1 169 ? -8.222 -2.848 11.682 1.00 96.50 169 ARG A C 1
ATOM 1387 O O . ARG A 1 169 ? -9.191 -2.972 10.939 1.00 96.50 169 ARG A O 1
ATOM 1394 N N . ALA A 1 170 ? -8.320 -2.551 12.975 1.00 95.88 170 ALA A N 1
ATOM 1395 C CA . ALA A 1 170 ? -9.591 -2.291 13.638 1.00 95.88 170 ALA A CA 1
ATOM 1396 C C . ALA A 1 170 ? -10.271 -1.047 13.050 1.00 95.88 170 ALA A C 1
ATOM 1398 O O . ALA A 1 170 ? -11.407 -1.147 12.590 1.00 95.88 170 ALA A O 1
ATOM 1399 N N . ILE A 1 171 ? -9.542 0.071 12.952 1.00 95.75 171 ILE A N 1
ATOM 1400 C CA . ILE A 1 171 ? -10.048 1.322 12.366 1.00 95.75 171 ILE A CA 1
ATOM 1401 C C . ILE A 1 171 ? -10.432 1.109 10.895 1.00 95.75 171 ILE A C 1
ATOM 1403 O O . ILE A 1 171 ? -11.509 1.502 10.455 1.00 95.75 171 ILE A O 1
ATOM 1407 N N . ASP A 1 172 ? -9.580 0.438 10.118 1.00 95.81 172 ASP A N 1
ATOM 1408 C CA . ASP A 1 172 ? -9.849 0.151 8.707 1.00 95.81 172 ASP A CA 1
ATOM 1409 C C . ASP A 1 172 ? -11.113 -0.710 8.506 1.00 95.81 172 ASP A C 1
ATOM 1411 O O . ASP A 1 172 ? -11.903 -0.469 7.589 1.00 95.81 172 ASP A O 1
ATOM 1415 N N . HIS A 1 173 ? -11.344 -1.689 9.384 1.00 94.38 173 HIS A N 1
ATOM 1416 C CA . HIS A 1 173 ? -12.547 -2.517 9.362 1.00 94.38 173 HIS A CA 1
ATOM 1417 C C . HIS A 1 173 ? -13.806 -1.748 9.791 1.00 94.38 173 HIS A C 1
ATOM 1419 O O . HIS A 1 173 ? -14.868 -1.933 9.192 1.00 94.38 173 HIS A O 1
ATOM 1425 N N . GLU A 1 174 ? -13.701 -0.890 10.802 1.00 93.19 174 GLU A N 1
ATOM 1426 C CA . GLU A 1 174 ? -14.800 -0.046 11.277 1.00 93.19 174 GLU A CA 1
ATOM 1427 C C . GLU A 1 174 ? -15.263 0.937 10.193 1.00 93.19 174 GLU A C 1
ATOM 1429 O O . GLU A 1 174 ? -16.460 1.030 9.906 1.00 93.19 174 GLU A O 1
ATOM 1434 N N . LEU A 1 175 ? -14.312 1.601 9.531 1.00 90.81 175 LEU A N 1
ATOM 1435 C CA . LEU A 1 175 ? -14.597 2.601 8.504 1.00 90.81 175 LEU A CA 1
ATOM 1436 C C . LEU A 1 175 ? -15.028 1.965 7.175 1.00 90.81 175 LEU A C 1
ATOM 1438 O O . LEU A 1 175 ? -16.026 2.372 6.585 1.00 90.81 175 LEU A O 1
ATOM 1442 N N . PHE A 1 176 ? -14.310 0.948 6.690 1.00 91.31 176 PHE A N 1
ATOM 1443 C CA . PHE A 1 176 ? -14.468 0.465 5.309 1.00 91.31 176 PHE A CA 1
ATOM 1444 C C . PHE A 1 176 ? -14.966 -0.982 5.202 1.00 91.31 176 PHE A C 1
ATOM 1446 O O . PHE A 1 176 ? -15.321 -1.439 4.117 1.00 91.31 176 PHE A O 1
ATOM 1453 N N . GLY A 1 177 ? -14.997 -1.732 6.305 1.00 88.69 177 GLY A N 1
ATOM 1454 C CA . GLY A 1 177 ? -15.438 -3.130 6.324 1.00 88.69 177 GLY A CA 1
ATOM 1455 C C . GLY A 1 177 ? -16.957 -3.314 6.339 1.00 88.69 177 GLY A C 1
ATOM 1456 O O . GLY A 1 177 ? -17.441 -4.397 6.016 1.00 88.69 177 GLY A O 1
ATOM 1457 N N . GLN A 1 178 ? -17.714 -2.262 6.665 1.00 86.31 178 GLN A N 1
ATOM 1458 C CA . GLN A 1 178 ? -19.153 -2.335 6.961 1.00 86.31 178 GLN A CA 1
ATOM 1459 C C . GLN A 1 178 ? -20.070 -2.199 5.733 1.00 86.31 178 GLN A C 1
ATOM 1461 O O . GLN A 1 178 ? -21.269 -1.978 5.887 1.00 86.31 178 GLN A O 1
ATOM 1466 N N . LYS A 1 179 ? -19.529 -2.298 4.507 1.00 85.12 179 LYS A N 1
ATOM 1467 C CA . LYS A 1 179 ? -20.274 -2.112 3.241 1.00 85.12 179 LYS A CA 1
ATOM 1468 C C . LYS A 1 179 ? -21.076 -0.797 3.185 1.00 85.12 179 LYS A C 1
ATOM 1470 O O . LYS A 1 179 ? -22.148 -0.742 2.587 1.00 85.12 179 LYS A O 1
ATOM 1475 N N . LYS A 1 180 ? -20.552 0.259 3.810 1.00 84.94 180 LYS A N 1
ATOM 1476 C CA . LYS A 1 180 ? -21.104 1.618 3.738 1.00 84.94 180 LYS A CA 1
ATOM 1477 C C . LYS A 1 180 ? -20.619 2.319 2.465 1.00 84.94 180 LYS A C 1
ATOM 1479 O O . LYS A 1 180 ? -19.557 1.982 1.944 1.00 84.94 180 LYS A O 1
ATOM 1484 N N . ASN A 1 181 ? -21.387 3.295 1.991 1.00 84.94 181 ASN A N 1
ATOM 1485 C CA . ASN A 1 181 ? -20.967 4.217 0.933 1.00 84.94 181 ASN A CA 1
ATOM 1486 C C . ASN A 1 181 ? -20.273 5.443 1.542 1.00 84.94 181 ASN A C 1
ATOM 1488 O O . ASN A 1 181 ? -20.433 5.708 2.736 1.00 84.94 181 ASN A O 1
ATOM 1492 N N . PHE A 1 182 ? -19.563 6.211 0.711 1.00 81.00 182 PHE A N 1
ATOM 1493 C CA . PHE A 1 182 ? -18.866 7.427 1.141 1.00 81.00 182 PHE A CA 1
ATOM 1494 C C . PHE A 1 182 ? -19.782 8.457 1.793 1.00 81.00 182 PHE A C 1
ATOM 1496 O O . PHE A 1 182 ? -19.517 8.874 2.916 1.00 81.00 182 PHE A O 1
ATOM 1503 N N . ASP A 1 183 ? -20.934 8.719 1.187 1.00 82.31 183 ASP A N 1
ATOM 1504 C CA . ASP A 1 183 ? -21.894 9.707 1.690 1.00 82.31 183 ASP A CA 1
ATOM 1505 C C . ASP A 1 183 ? -22.568 9.308 3.019 1.00 82.31 183 ASP A C 1
ATOM 1507 O O . ASP A 1 183 ? -23.286 10.102 3.621 1.00 82.31 183 ASP A O 1
ATOM 1511 N N . CYS A 1 184 ? -22.375 8.066 3.482 1.00 82.25 184 CYS A N 1
ATOM 1512 C CA . CYS A 1 184 ? -22.972 7.548 4.714 1.00 82.25 184 CYS A CA 1
ATOM 1513 C C . CYS A 1 184 ? -22.023 7.584 5.921 1.00 82.25 184 CYS A C 1
ATOM 1515 O O . CYS A 1 184 ? -22.406 7.108 6.993 1.00 82.25 184 CYS A O 1
ATOM 1517 N N . ILE A 1 185 ? -20.789 8.069 5.760 1.00 81.19 185 ILE A N 1
ATOM 1518 C CA . ILE A 1 185 ? -19.813 8.165 6.850 1.00 81.19 185 ILE A CA 1
ATOM 1519 C C . ILE A 1 185 ? -19.653 9.618 7.274 1.00 81.19 185 ILE A C 1
ATOM 1521 O O . ILE A 1 185 ? -19.531 10.518 6.450 1.00 81.19 185 ILE A O 1
ATOM 1525 N N . ASN A 1 186 ? -19.609 9.842 8.584 1.00 84.56 186 ASN A N 1
ATOM 1526 C CA . ASN A 1 186 ? -19.194 11.119 9.131 1.00 84.56 186 ASN A CA 1
ATOM 1527 C C . ASN A 1 186 ? -17.686 11.298 8.902 1.00 84.56 186 ASN A C 1
ATOM 1529 O O . ASN A 1 186 ? -16.871 10.578 9.474 1.00 84.56 186 ASN A O 1
ATOM 1533 N N . HIS A 1 187 ? -17.304 12.244 8.047 1.00 84.19 187 HIS A N 1
ATOM 1534 C CA . HIS A 1 187 ? -15.904 12.429 7.658 1.00 84.19 187 HIS A CA 1
ATOM 1535 C C . HIS A 1 187 ? -14.995 12.840 8.828 1.00 84.19 187 HIS A C 1
ATOM 1537 O O . HIS A 1 187 ? -13.801 12.546 8.793 1.00 84.19 187 HIS A O 1
ATOM 1543 N N . GLU A 1 188 ? -15.557 13.435 9.883 1.00 84.19 188 GLU A N 1
ATOM 1544 C CA . GLU A 1 188 ? -14.835 13.772 11.118 1.00 84.19 188 GLU A CA 1
ATOM 1545 C C . GLU A 1 188 ? -14.398 12.525 11.911 1.00 84.19 188 GLU A C 1
ATOM 1547 O O . GLU A 1 188 ? -13.437 12.575 12.674 1.00 84.19 188 GLU A O 1
ATOM 1552 N N . GLU A 1 189 ? -15.059 11.380 11.711 1.00 84.06 189 GLU A N 1
ATOM 1553 C CA . GLU A 1 189 ? -14.700 10.107 12.359 1.00 84.06 189 GLU A CA 1
ATOM 1554 C C . GLU A 1 189 ? -13.552 9.386 11.635 1.00 84.06 189 GLU A C 1
ATOM 1556 O O . GLU A 1 189 ? -12.952 8.452 12.174 1.00 84.06 189 GLU A O 1
ATOM 1561 N N . ILE A 1 190 ? -13.208 9.817 10.414 1.00 88.62 190 ILE A N 1
ATOM 1562 C CA . ILE A 1 190 ? -12.114 9.229 9.644 1.00 88.62 190 ILE A CA 1
ATOM 1563 C C . ILE A 1 190 ? -10.787 9.707 10.226 1.00 88.62 190 ILE A C 1
ATOM 1565 O O . ILE A 1 190 ? -10.395 10.864 10.073 1.00 88.62 190 ILE A O 1
ATOM 1569 N N . ARG A 1 191 ? -10.068 8.781 10.859 1.00 91.88 191 ARG A N 1
ATOM 1570 C CA . ARG A 1 191 ? -8.844 9.057 11.612 1.00 91.88 191 ARG A CA 1
ATOM 1571 C C . ARG A 1 191 ? -7.778 7.987 11.397 1.00 91.88 191 ARG A C 1
ATOM 1573 O O . ARG A 1 191 ? -8.041 6.904 10.876 1.00 91.88 191 ARG A O 1
ATOM 1580 N N . VAL A 1 192 ? -6.561 8.303 11.821 1.00 94.06 192 VAL A N 1
ATOM 1581 C CA . VAL A 1 192 ? -5.453 7.346 11.961 1.00 94.06 192 VAL A CA 1
ATOM 1582 C C . VAL A 1 192 ? -5.328 6.909 13.431 1.00 94.06 192 VAL A C 1
ATOM 1584 O O . VAL A 1 192 ? -5.948 7.545 14.289 1.00 94.06 192 VAL A O 1
ATOM 1587 N N . PRO A 1 193 ? -4.561 5.846 13.745 1.00 96.50 193 PRO A N 1
ATOM 1588 C CA . PRO A 1 193 ? -4.281 5.475 15.133 1.00 96.50 193 PRO A CA 1
ATOM 1589 C C . PRO A 1 193 ? -3.704 6.649 15.936 1.00 96.50 193 PRO A C 1
ATOM 1591 O O . PRO A 1 193 ? -2.743 7.282 15.487 1.00 96.50 193 PRO A O 1
ATOM 1594 N N . SER A 1 194 ? -4.272 6.918 17.110 1.00 95.69 194 SER A N 1
ATOM 1595 C CA . SER A 1 194 ? -3.689 7.799 18.124 1.00 95.69 194 SER A CA 1
ATOM 1596 C C . SER A 1 194 ? -2.760 7.008 19.048 1.00 95.69 194 SER A C 1
ATOM 1598 O O . SER A 1 194 ? -2.794 5.777 19.075 1.00 95.69 194 SER A O 1
ATOM 1600 N N . GLU A 1 195 ? -1.935 7.705 19.830 1.00 95.69 195 GLU A N 1
ATOM 1601 C CA . GLU A 1 195 ? -1.102 7.044 20.843 1.00 95.69 195 GLU A CA 1
ATOM 1602 C C . GLU A 1 195 ? -1.965 6.348 21.908 1.00 95.69 195 GLU A C 1
ATOM 1604 O O . GLU A 1 195 ? -1.690 5.212 22.285 1.00 95.69 195 GLU A O 1
ATOM 1609 N N . GLU A 1 196 ? -3.076 6.973 22.301 1.00 96.56 196 GLU A N 1
ATOM 1610 C CA . GLU A 1 196 ? -4.033 6.423 23.267 1.00 96.56 196 GLU A CA 1
ATOM 1611 C C . GLU A 1 196 ? -4.647 5.097 22.789 1.00 96.56 196 GLU A C 1
ATOM 1613 O O . GLU A 1 196 ? -4.770 4.161 23.583 1.00 96.56 196 GLU A O 1
ATOM 1618 N N . ASP A 1 197 ? -4.987 4.976 21.495 1.00 96.81 197 ASP A N 1
ATOM 1619 C CA . ASP A 1 197 ? -5.492 3.713 20.935 1.00 96.81 197 ASP A CA 1
ATOM 1620 C C . ASP A 1 197 ? -4.450 2.593 21.073 1.00 96.81 197 ASP A C 1
ATOM 1622 O O . ASP A 1 197 ? -4.781 1.444 21.381 1.00 96.81 197 ASP A O 1
ATOM 1626 N N . VAL A 1 198 ? -3.181 2.919 20.807 1.00 97.06 198 VAL A N 1
ATOM 1627 C CA . VAL A 1 198 ? -2.082 1.949 20.814 1.00 97.06 198 VAL A CA 1
ATOM 1628 C C . VAL A 1 198 ? -1.759 1.535 22.243 1.00 97.06 198 VAL A C 1
ATOM 1630 O O . VAL A 1 198 ? -1.590 0.346 22.502 1.00 97.06 198 VAL A O 1
ATOM 1633 N N . GLU A 1 199 ? -1.727 2.475 23.186 1.00 96.38 199 GLU A N 1
ATOM 1634 C CA . GLU A 1 199 ? -1.537 2.192 24.610 1.00 96.38 199 GLU A CA 1
ATOM 1635 C C . GLU A 1 199 ? -2.666 1.330 25.189 1.00 96.38 199 GLU A C 1
ATOM 1637 O O . GLU A 1 199 ? -2.411 0.408 25.969 1.00 96.38 199 GLU A O 1
ATOM 1642 N N . GLU A 1 200 ? -3.917 1.597 24.806 1.00 96.25 200 GLU A N 1
ATOM 1643 C CA . GLU A 1 200 ? -5.067 0.766 25.170 1.00 96.25 200 GLU A CA 1
ATOM 1644 C C . GLU A 1 200 ? -4.927 -0.655 24.609 1.00 96.25 200 GLU A C 1
ATOM 1646 O O . GLU A 1 200 ? -5.111 -1.625 25.346 1.00 96.25 200 GLU A O 1
ATOM 1651 N N . GLU A 1 201 ? -4.526 -0.805 23.345 1.00 96.88 201 GLU A N 1
ATOM 1652 C CA . GLU A 1 201 ? -4.284 -2.124 22.755 1.00 96.88 201 GLU A CA 1
ATOM 1653 C C . GLU A 1 201 ? -3.109 -2.848 23.432 1.00 96.88 201 GLU A C 1
ATOM 1655 O O . GLU A 1 201 ? -3.211 -4.037 23.725 1.00 96.88 201 GLU A O 1
ATOM 1660 N N . ILE A 1 202 ? -2.025 -2.148 23.784 1.00 96.12 202 ILE A N 1
ATOM 1661 C CA . ILE A 1 202 ? -0.912 -2.717 24.564 1.00 96.12 202 ILE A CA 1
ATOM 1662 C C . ILE A 1 202 ? -1.404 -3.212 25.931 1.00 96.12 202 ILE A C 1
ATOM 1664 O O . ILE A 1 202 ? -1.030 -4.311 26.361 1.00 96.12 202 ILE A O 1
ATOM 1668 N N . ARG A 1 203 ? -2.259 -2.441 26.618 1.00 95.12 203 ARG A N 1
ATOM 1669 C CA . ARG A 1 203 ? -2.866 -2.856 27.893 1.00 95.12 203 ARG A CA 1
ATOM 1670 C C . ARG A 1 203 ? -3.717 -4.113 27.713 1.00 95.12 203 ARG A C 1
ATOM 1672 O O . ARG A 1 203 ? -3.540 -5.055 28.482 1.00 95.12 203 ARG A O 1
ATOM 1679 N N . ARG A 1 204 ? -4.548 -4.184 26.668 1.00 92.56 204 ARG A N 1
ATOM 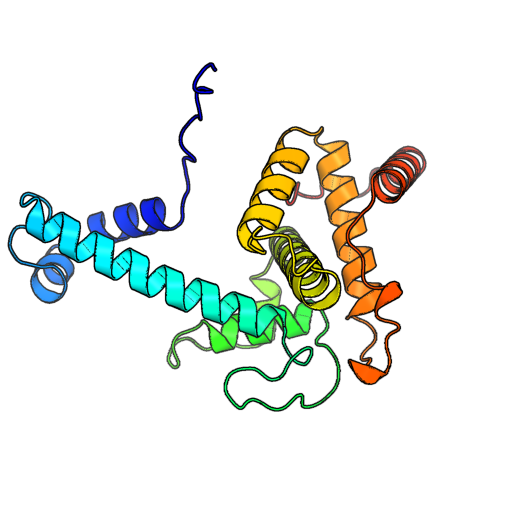1680 C CA . ARG A 1 204 ? -5.349 -5.378 26.324 1.00 92.56 204 ARG A CA 1
ATOM 1681 C C . ARG A 1 204 ? -4.491 -6.597 26.001 1.00 92.56 204 ARG A C 1
ATOM 1683 O O . ARG A 1 204 ? -4.788 -7.694 26.458 1.00 92.56 204 ARG A O 1
ATOM 1690 N N . MET A 1 205 ? -3.403 -6.412 25.260 1.00 90.31 205 MET A N 1
ATOM 1691 C CA . MET A 1 205 ? -2.435 -7.471 24.951 1.00 90.31 205 MET A CA 1
ATOM 1692 C C . MET A 1 205 ? -1.685 -7.977 26.186 1.00 90.31 205 MET A C 1
ATOM 1694 O O . MET A 1 205 ? -1.186 -9.098 26.184 1.00 90.31 205 MET A O 1
ATOM 1698 N N . SER A 1 206 ? -1.571 -7.146 27.223 1.00 83.81 206 SER A N 1
ATOM 1699 C CA . SER A 1 206 ? -0.895 -7.498 28.474 1.00 83.81 206 SER A CA 1
ATOM 1700 C C . SER A 1 206 ? -1.827 -8.206 29.464 1.00 83.81 206 SER A C 1
ATOM 1702 O O . SER A 1 206 ? -1.351 -8.964 30.307 1.00 83.81 206 SER A O 1
ATOM 1704 N N . THR A 1 207 ? -3.141 -7.967 29.374 1.00 81.12 207 THR A N 1
ATOM 1705 C CA . THR A 1 207 ? -4.172 -8.595 30.219 1.00 81.12 207 THR A CA 1
ATOM 1706 C C . THR A 1 207 ? -4.832 -9.818 29.573 1.00 81.12 207 THR A C 1
ATOM 1708 O O . THR A 1 207 ? -5.366 -10.661 30.292 1.00 81.12 207 THR A O 1
ATOM 1711 N N . GLY A 1 208 ? -4.790 -9.932 28.242 1.00 64.69 208 GLY A N 1
ATOM 1712 C CA . GLY A 1 208 ? -5.325 -11.040 27.450 1.00 64.69 208 GLY A CA 1
ATOM 1713 C C . GLY A 1 208 ? -4.246 -11.997 26.932 1.00 64.69 208 GLY A C 1
ATOM 1714 O O . GLY A 1 208 ? -3.136 -11.595 26.603 1.00 64.69 208 GLY A O 1
ATOM 1715 N N . ASP A 1 209 ? -4.610 -13.276 26.873 1.00 45.62 209 ASP A N 1
ATOM 1716 C CA . ASP A 1 209 ? -3.807 -14.457 26.551 1.00 45.62 209 ASP A CA 1
ATOM 1717 C C . ASP A 1 209 ? -2.768 -14.280 25.421 1.00 45.62 209 ASP A C 1
ATOM 1719 O O . ASP A 1 209 ? -3.055 -13.718 24.359 1.00 45.62 209 ASP A O 1
ATOM 1723 N N . ARG A 1 210 ? -1.563 -14.837 25.627 1.00 49.03 210 ARG A N 1
ATOM 1724 C CA . ARG A 1 210 ? -0.478 -14.922 24.631 1.00 49.03 210 ARG A CA 1
ATOM 1725 C C . ARG A 1 210 ? -0.870 -15.915 23.533 1.00 49.03 210 ARG A C 1
ATOM 1727 O O . ARG A 1 210 ? -0.310 -17.004 23.448 1.00 49.03 210 ARG A O 1
ATOM 1734 N N . SER A 1 211 ? -1.828 -15.557 22.690 1.00 42.94 211 SER A N 1
ATOM 1735 C CA . SER A 1 211 ? -2.242 -16.391 21.566 1.00 42.94 211 SER A CA 1
ATOM 1736 C C . SER A 1 211 ? -1.682 -15.859 20.244 1.00 42.94 211 SER A C 1
ATOM 1738 O O . SER A 1 211 ? -1.994 -14.767 19.773 1.00 42.94 211 SER A O 1
ATOM 1740 N N . GLU A 1 212 ? -0.841 -16.730 19.684 1.00 42.88 212 GLU A N 1
ATOM 1741 C CA . GLU A 1 212 ? -0.326 -16.806 18.319 1.00 42.88 212 GLU A CA 1
ATOM 1742 C C . GLU A 1 212 ? 0.791 -15.832 17.930 1.00 42.88 212 GLU A C 1
ATOM 1744 O O . GLU A 1 212 ? 0.697 -14.613 18.055 1.00 42.88 212 GLU A O 1
ATOM 1749 N N . GLY A 1 213 ? 1.887 -16.417 17.431 1.00 48.88 213 GLY A N 1
ATOM 1750 C CA . GLY A 1 213 ? 3.052 -15.720 16.901 1.00 48.88 213 GLY A CA 1
ATOM 1751 C C . GLY A 1 213 ? 2.668 -14.847 15.713 1.00 48.88 213 GLY A C 1
ATOM 1752 O O . GLY A 1 213 ? 2.742 -15.266 14.562 1.00 48.88 213 GLY A O 1
ATOM 1753 N N . GLN A 1 214 ? 2.239 -13.625 16.003 1.00 55.34 214 GLN A N 1
ATOM 1754 C CA . GLN A 1 214 ? 1.837 -12.662 14.995 1.00 55.34 214 GLN A CA 1
ATOM 1755 C C . GLN A 1 214 ? 3.064 -11.903 14.504 1.00 55.34 214 GLN A C 1
ATOM 1757 O O . GLN A 1 214 ? 3.791 -11.252 15.254 1.00 55.34 214 GLN A O 1
ATOM 1762 N N . SER A 1 215 ? 3.300 -12.010 13.202 1.00 60.50 215 SER A N 1
ATOM 1763 C CA . SER A 1 215 ? 4.398 -11.345 12.517 1.00 60.50 215 SER A CA 1
ATOM 1764 C C . SER A 1 215 ? 4.243 -9.824 12.573 1.00 60.50 215 SER A C 1
ATOM 1766 O O . SER A 1 215 ? 3.221 -9.287 12.147 1.00 60.50 215 SER A O 1
ATOM 1768 N N . ASN A 1 216 ? 5.289 -9.138 13.036 1.00 72.00 216 ASN A N 1
ATOM 1769 C CA . ASN A 1 216 ? 5.377 -7.681 13.085 1.00 72.00 216 ASN A CA 1
ATOM 1770 C C . ASN A 1 216 ? 5.150 -7.072 11.680 1.00 72.00 216 ASN A C 1
ATOM 1772 O O . ASN A 1 216 ? 5.986 -7.262 10.787 1.00 72.00 216 ASN A O 1
ATOM 1776 N N . PRO A 1 217 ? 4.050 -6.328 11.444 1.00 68.88 217 PRO A N 1
ATOM 1777 C CA . PRO A 1 217 ? 3.726 -5.824 10.114 1.00 68.88 217 PRO A CA 1
ATOM 1778 C C . PRO A 1 217 ? 4.670 -4.711 9.670 1.00 68.88 217 PRO A C 1
ATOM 1780 O O . PRO A 1 217 ? 4.877 -4.531 8.474 1.00 68.88 217 PRO A O 1
ATOM 1783 N N . PHE A 1 218 ? 5.327 -4.019 10.594 1.00 71.38 218 PHE A N 1
ATOM 1784 C CA . PHE A 1 218 ? 6.319 -2.990 10.277 1.00 71.38 218 PHE A CA 1
ATOM 1785 C C . PHE A 1 218 ? 7.754 -3.530 10.292 1.00 71.38 218 PHE A C 1
ATOM 1787 O O . PHE A 1 218 ? 8.688 -2.732 10.226 1.00 71.38 218 PHE A O 1
ATOM 1794 N N . GLY A 1 219 ? 7.869 -4.876 10.362 1.00 56.16 219 GLY A N 1
ATOM 1795 C CA . GLY A 1 219 ? 9.057 -5.748 10.262 1.00 56.16 219 GLY A CA 1
ATOM 1796 C C . GLY A 1 219 ? 10.231 -5.156 9.518 1.00 56.16 219 GLY A C 1
ATOM 1797 O O . GLY A 1 219 ? 10.084 -4.977 8.285 1.00 56.16 219 GLY A O 1
#

Sequence (219 aa):
MTLSDSTPIRRTPLLLLKTYIRSQDAAFHRDYLPPGYPQSLDACLTVVEKMRRLMKSEKGLLRTLLLYNIKEMNHRPIDGAFPSLDALVVVIDHNMASRKQLRAVDEIQRSYPDNVKTRLAFLRLYTVVHLIHRDPTQNISQWEMIDQQIEYVKKQSDLYRIAYGRVVRAIDHELFGQKKNFDCINHEEIRVPSEEDVEEEIRRMSTGDRSEGQSNPFG

pLDDT: mean 86.62, std 13.38, range [31.77, 97.94]

Organism: Puccinia graminis f. sp. tritici (strain CRL 75-36-700-3 / race SCCL) (NCBI:txid418459)

Secondary structure (DSSP, 8-state):
---------TT-HHHHHHHHHHTS-HHHHHHHS-TTTTT-HHHHHHHHHHHHHHHHHHHHHHHHHHTTTTS-BTTB---SSPPPHHHHHHHHHHHHS-GGGPPPHHHHHHHS-HHHHHHHHHHHHHHHHHHHH--TT----HHHHHHHHHHHHHTS-HHHHHHHHHHHHHHHHHHHTT---GGGS-GGG--PPPHHHHHHHHHHHHHS--------TT-

Foldseek 3Di:
DDPPPPPPPPDDPLVVVVVVQVPDDPVCCVPPFDPCPPNDPVSVVVVSVVSVVVVVVLVVVLLVLLCQLPDDDPNDDNDFAFDQLLRSQLSSCQVSDDPVPRDDSVVSSVVQDLLNSLVSLLLSLLSLCCVQVPDPVDPDDSVNVSVVVLVVLVVDDLLLLVLLSVLSNVLSCVVGVPRHHNVPDDSVSRHHDDPVSSVVSSVVVVVDDPDDDDDRSSD

Radius of gyration: 20.27 Å; chains: 1; bounding box: 52×43×57 Å